Protein AF-A0A3N5QBG6-F1 (afdb_monomer)

Nearest PDB structures (foldseek):
  7f02-assembly1_C  TM=8.423E-01  e=3.886E-07  Escherichia coli BL21(DE3)
  7zji-assembly1_D  TM=3.678E-01  e=1.862E+00  Rattus norvegicus
  8x2k-assembly1_A  TM=2.896E-01  e=4.913E+00  Homo sapiens

Solvent-accessible surface area (backbone atoms only — not comparable to full-atom values): 10797 Å² total; per-residue (Å²): 133,95,56,93,78,49,71,65,62,60,52,50,50,48,53,31,51,33,30,44,51,44,25,54,54,18,46,51,46,15,23,54,24,17,53,51,16,74,76,69,70,40,66,65,32,36,45,41,12,48,33,22,40,58,53,15,44,54,30,34,51,50,19,52,53,47,47,22,55,49,32,29,75,76,71,75,38,55,74,80,80,31,45,58,59,47,24,54,50,51,51,45,50,51,47,50,50,49,51,53,56,37,73,74,39,84,54,64,67,61,23,45,52,52,42,20,55,48,37,51,62,51,50,69,49,48,56,41,35,72,67,43,50,30,40,74,34,68,51,89,54,94,49,11,55,72,38,85,80,45,57,65,103,80,62,68,92,53,59,71,70,56,48,50,52,37,52,53,32,39,50,49,48,50,52,49,49,53,52,52,39,54,53,49,24,51,51,52,50,51,51,54,54,46,52,54,50,52,56,51,62,54,71,73,76,118

Sequence (206 aa):
PLIPGLEENAKIIFFHVPTAWITVLAFLMSTIYGIKYLRKKDLNDDARSYTAAQLGIIFCILATVTGAVWAKFAWGSFWNWDPRQTSIFALLLIYGAWFALRSSIESEEKRATLSAVYSIIAFFTVPFFIFIMPRIMTGLHPGSADDTNAGPVVDFKMNSNMQLIFFLSLIGFTILYFWMWNIGSKSIIYRDSLNKSYLKGYNWKD

Structure (mmCIF, N/CA/C/O backbone):
data_AF-A0A3N5QBG6-F1
#
_entry.id   AF-A0A3N5QBG6-F1
#
loop_
_atom_site.group_PDB
_atom_site.id
_atom_site.type_symbol
_atom_site.label_atom_id
_atom_site.label_alt_id
_atom_site.label_comp_id
_atom_site.label_asym_id
_atom_site.label_entity_id
_atom_site.label_seq_id
_atom_site.pdbx_PDB_ins_code
_atom_site.Cartn_x
_atom_site.Cartn_y
_atom_site.Cartn_z
_atom_site.occupancy
_atom_site.B_iso_or_equiv
_atom_site.auth_seq_id
_atom_site.auth_comp_id
_atom_site.auth_asym_id
_atom_site.auth_atom_id
_atom_site.pdbx_PDB_model_num
ATOM 1 N N . PRO A 1 1 ? 23.001 2.353 -24.026 1.00 38.31 1 PRO A N 1
ATOM 2 C CA . PRO A 1 1 ? 22.665 2.467 -25.466 1.00 38.31 1 PRO A CA 1
ATOM 3 C C . PRO A 1 1 ? 21.374 3.280 -25.664 1.00 38.31 1 PRO A C 1
ATOM 5 O O . PRO A 1 1 ? 20.311 2.854 -25.224 1.00 38.31 1 PRO A O 1
ATOM 8 N N . LEU A 1 2 ? 21.490 4.475 -26.255 1.00 36.03 2 LEU A N 1
ATOM 9 C CA . LEU A 1 2 ? 20.362 5.321 -26.663 1.00 36.03 2 LEU A CA 1
ATOM 10 C C . LEU A 1 2 ? 19.754 4.729 -27.939 1.00 36.03 2 LEU A C 1
ATOM 12 O O . LEU A 1 2 ? 20.313 4.883 -29.021 1.00 36.03 2 LEU A O 1
ATOM 16 N N . ILE A 1 3 ? 18.651 3.998 -27.798 1.00 44.12 3 ILE A N 1
ATOM 17 C CA . ILE A 1 3 ? 17.860 3.522 -28.935 1.00 44.12 3 ILE A CA 1
ATOM 18 C C . ILE A 1 3 ? 16.751 4.565 -29.169 1.00 44.12 3 ILE A C 1
ATOM 20 O O . ILE A 1 3 ? 15.954 4.800 -28.252 1.00 44.12 3 ILE A O 1
ATOM 24 N N . PRO A 1 4 ? 16.679 5.204 -30.351 1.00 36.78 4 PRO A N 1
ATOM 25 C CA . PRO A 1 4 ? 15.633 6.176 -30.670 1.00 36.78 4 PRO A CA 1
ATOM 26 C C . PRO A 1 4 ? 14.242 5.540 -30.505 1.00 36.78 4 PRO A C 1
ATOM 28 O O . PRO A 1 4 ? 13.982 4.478 -31.065 1.00 36.78 4 PRO A O 1
ATOM 31 N N . GLY A 1 5 ? 13.370 6.155 -29.696 1.00 48.59 5 GLY A N 1
ATOM 32 C CA . GLY A 1 5 ? 12.028 5.646 -29.351 1.00 48.59 5 GLY A CA 1
ATOM 33 C C . GLY A 1 5 ? 11.870 5.107 -27.918 1.00 48.59 5 GLY A C 1
ATOM 34 O O . GLY A 1 5 ? 10.754 5.047 -27.409 1.00 48.59 5 GLY A O 1
ATOM 35 N N . LEU A 1 6 ? 12.964 4.788 -27.210 1.00 50.91 6 LEU A N 1
ATOM 36 C CA . LEU A 1 6 ? 12.932 4.378 -25.791 1.00 50.91 6 LEU A CA 1
ATOM 37 C C . LEU A 1 6 ? 12.951 5.561 -24.801 1.00 50.91 6 LEU A C 1
ATOM 39 O O . LEU A 1 6 ? 12.704 5.363 -23.611 1.00 50.91 6 LEU A O 1
ATOM 43 N N . GLU A 1 7 ? 13.189 6.790 -25.269 1.00 54.38 7 GLU A N 1
ATOM 44 C CA . GLU A 1 7 ? 13.196 7.994 -24.420 1.00 54.38 7 GLU A CA 1
ATOM 45 C C . GLU A 1 7 ? 11.829 8.292 -23.787 1.00 54.38 7 GLU A C 1
ATOM 47 O O . GLU A 1 7 ? 11.762 8.739 -22.643 1.00 54.38 7 GLU A O 1
ATOM 52 N N . GLU A 1 8 ? 10.726 8.014 -24.488 1.00 54.47 8 GLU A N 1
ATOM 53 C CA . GLU A 1 8 ? 9.378 8.142 -23.918 1.00 54.47 8 GLU A CA 1
ATOM 54 C C . GLU A 1 8 ? 9.056 7.008 -22.944 1.00 54.47 8 GLU A C 1
ATOM 56 O O . GLU A 1 8 ? 8.456 7.244 -21.896 1.00 54.47 8 GLU A O 1
ATOM 61 N N . ASN A 1 9 ? 9.546 5.799 -23.218 1.00 55.62 9 ASN A N 1
ATOM 62 C CA . ASN A 1 9 ? 9.361 4.639 -22.347 1.00 55.62 9 ASN A CA 1
ATOM 63 C C . ASN A 1 9 ? 10.123 4.777 -21.025 1.00 55.62 9 ASN A C 1
ATOM 65 O O . ASN A 1 9 ? 9.660 4.288 -20.000 1.00 55.62 9 ASN A O 1
ATOM 69 N N . ALA A 1 10 ? 11.246 5.499 -21.005 1.00 62.44 10 ALA A N 1
ATOM 70 C CA . ALA A 1 10 ? 11.917 5.865 -19.762 1.00 62.44 10 ALA A CA 1
ATOM 71 C C . ALA A 1 10 ? 11.042 6.770 -18.874 1.00 62.44 10 ALA A C 1
ATOM 73 O O . ALA A 1 10 ? 11.181 6.732 -17.656 1.00 62.44 10 ALA A O 1
ATOM 74 N N . LYS A 1 11 ? 10.095 7.539 -19.436 1.00 73.00 11 LYS A N 1
ATOM 75 C CA . LYS A 1 11 ? 9.235 8.454 -18.664 1.00 73.00 11 LYS A CA 1
ATOM 76 C C . LYS A 1 11 ? 8.177 7.728 -17.836 1.00 73.00 11 LYS A C 1
ATOM 78 O O . LYS A 1 11 ? 7.762 8.261 -16.807 1.00 73.00 11 LYS A O 1
ATOM 83 N N . ILE A 1 12 ? 7.775 6.505 -18.213 1.00 84.81 12 ILE A N 1
ATOM 84 C CA . ILE A 1 12 ? 6.802 5.726 -17.425 1.00 84.81 12 ILE A CA 1
ATOM 85 C C . ILE A 1 12 ? 7.315 5.457 -16.007 1.00 84.81 12 ILE A C 1
ATOM 87 O O . ILE A 1 12 ? 6.511 5.333 -15.088 1.00 84.81 12 ILE A O 1
ATOM 91 N N . ILE A 1 13 ? 8.638 5.444 -15.792 1.00 84.50 13 ILE A N 1
ATOM 92 C CA . ILE A 1 13 ? 9.244 5.237 -14.473 1.00 84.50 13 ILE A CA 1
ATOM 93 C C . ILE A 1 13 ? 8.823 6.318 -13.470 1.00 84.50 13 ILE A C 1
ATOM 95 O O . ILE A 1 13 ? 8.634 6.015 -12.292 1.00 84.50 13 ILE A O 1
ATOM 99 N N . PHE A 1 14 ? 8.597 7.552 -13.942 1.00 87.56 14 PHE A N 1
ATOM 100 C CA . PHE A 1 14 ? 8.149 8.674 -13.119 1.00 87.56 14 PHE A CA 1
ATOM 101 C C . PHE A 1 14 ? 6.703 8.510 -12.654 1.00 87.56 14 PHE A C 1
ATOM 103 O O . PHE A 1 14 ? 6.304 9.170 -11.707 1.00 87.56 14 PHE A O 1
ATOM 110 N N . PHE A 1 15 ? 5.920 7.634 -13.279 1.00 91.50 15 PHE A N 1
ATOM 111 C CA . PHE A 1 15 ? 4.576 7.278 -12.830 1.00 91.50 15 PHE A CA 1
ATOM 112 C C . PHE A 1 15 ? 4.587 5.946 -12.069 1.00 91.50 15 PHE A C 1
ATOM 114 O O . PHE A 1 15 ? 4.067 5.841 -10.958 1.00 91.50 15 PHE A O 1
ATOM 121 N N . HIS A 1 16 ? 5.218 4.928 -12.653 1.00 93.06 16 HIS A N 1
ATOM 122 C CA . HIS A 1 16 ? 5.239 3.559 -12.154 1.00 93.06 16 HIS A CA 1
ATOM 123 C C . HIS A 1 16 ? 5.896 3.449 -10.774 1.00 93.06 16 HIS A C 1
ATOM 125 O O . HIS A 1 16 ? 5.303 2.876 -9.860 1.00 93.06 16 HIS A O 1
ATOM 131 N N . VAL A 1 17 ? 7.093 4.018 -10.590 1.00 92.62 17 VAL A N 1
ATOM 132 C CA . VAL A 1 17 ? 7.836 3.865 -9.330 1.00 92.62 17 VAL A CA 1
ATOM 133 C C . VAL A 1 17 ? 7.158 4.607 -8.178 1.00 92.62 17 VAL A C 1
ATOM 135 O O . VAL A 1 17 ? 6.991 3.988 -7.127 1.00 92.62 17 VAL A O 1
ATOM 138 N N . PRO A 1 18 ? 6.681 5.860 -8.334 1.00 95.69 18 PRO A N 1
ATOM 139 C CA . PRO A 1 18 ? 5.862 6.483 -7.299 1.00 95.69 18 PRO A CA 1
ATOM 140 C C . PRO A 1 18 ? 4.591 5.699 -6.985 1.00 95.69 18 PRO A C 1
ATOM 142 O O . PRO A 1 18 ? 4.270 5.512 -5.817 1.00 95.69 18 PRO A O 1
ATOM 145 N N . THR A 1 19 ? 3.915 5.153 -7.996 1.00 96.56 19 THR A N 1
ATOM 146 C CA . THR A 1 19 ? 2.741 4.294 -7.791 1.00 96.56 19 THR A CA 1
ATOM 147 C C . THR A 1 19 ? 3.095 3.064 -6.944 1.00 96.56 19 THR A C 1
ATOM 149 O O . THR A 1 19 ? 2.408 2.794 -5.960 1.00 96.56 19 THR A O 1
ATOM 152 N N . ALA A 1 20 ? 4.196 2.367 -7.253 1.00 96.56 20 ALA A N 1
ATOM 153 C CA . ALA A 1 20 ? 4.701 1.231 -6.476 1.00 96.56 20 ALA A CA 1
ATOM 154 C C . ALA A 1 20 ? 5.107 1.629 -5.045 1.00 96.56 20 ALA A C 1
ATOM 156 O O . ALA A 1 20 ? 4.800 0.911 -4.094 1.00 96.56 20 ALA A O 1
ATOM 157 N N . TRP A 1 21 ? 5.731 2.794 -4.865 1.00 97.19 21 TRP A N 1
ATOM 158 C CA . TRP A 1 21 ? 6.079 3.344 -3.552 1.00 97.19 21 TRP A CA 1
ATOM 159 C C . TRP A 1 21 ? 4.845 3.543 -2.661 1.00 97.19 21 TRP A C 1
ATOM 161 O O . TRP A 1 21 ? 4.845 3.128 -1.497 1.00 97.19 21 TRP A O 1
ATOM 171 N N . ILE A 1 22 ? 3.760 4.094 -3.216 1.00 98.50 22 ILE A N 1
ATOM 172 C CA . ILE A 1 22 ? 2.508 4.294 -2.476 1.00 98.50 22 ILE A CA 1
ATOM 173 C C . ILE A 1 22 ? 1.918 2.971 -1.983 1.00 98.50 22 ILE A C 1
ATOM 175 O O . ILE A 1 22 ? 1.350 2.942 -0.896 1.00 98.50 22 ILE A O 1
ATOM 179 N N . THR A 1 23 ? 2.103 1.857 -2.696 1.00 98.38 23 THR A N 1
ATOM 180 C CA . THR A 1 23 ? 1.600 0.543 -2.247 1.00 98.38 23 THR A CA 1
ATOM 181 C C . THR A 1 23 ?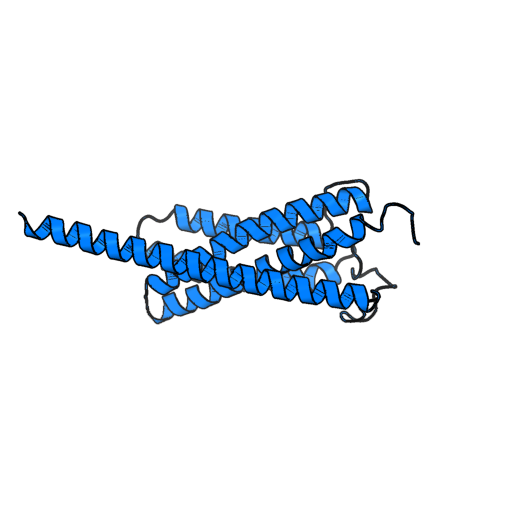 2.176 0.125 -0.896 1.00 98.38 23 THR A C 1
ATOM 183 O O . THR A 1 23 ? 1.451 -0.392 -0.047 1.00 98.38 23 THR A O 1
ATOM 186 N N . VAL A 1 24 ? 3.462 0.387 -0.658 1.00 98.12 24 VAL A N 1
ATOM 187 C CA . VAL A 1 24 ? 4.131 0.048 0.602 1.00 98.12 24 VAL A CA 1
ATOM 188 C C . VAL A 1 24 ? 3.732 1.038 1.686 1.00 98.12 24 VAL A C 1
ATOM 190 O O . VAL A 1 24 ? 3.367 0.632 2.791 1.00 98.12 24 VAL A O 1
ATOM 193 N N . LEU A 1 25 ? 3.744 2.335 1.360 1.00 98.50 25 LEU A N 1
ATOM 194 C CA . LEU A 1 25 ? 3.348 3.400 2.280 1.00 98.50 25 LEU A CA 1
ATOM 195 C C . LEU A 1 25 ? 1.906 3.215 2.772 1.00 98.50 25 LEU A C 1
ATOM 197 O O . LEU A 1 25 ? 1.621 3.398 3.955 1.00 98.50 25 LEU A O 1
ATOM 201 N N . ALA A 1 26 ? 0.999 2.820 1.883 1.00 98.69 26 ALA A N 1
ATOM 202 C CA . ALA A 1 26 ? -0.400 2.599 2.201 1.00 98.69 26 ALA A CA 1
ATOM 203 C C . ALA A 1 26 ? -0.609 1.384 3.112 1.00 98.69 26 ALA A C 1
ATOM 205 O O . ALA A 1 26 ? -1.377 1.470 4.074 1.00 98.69 26 ALA A O 1
ATOM 206 N N . PHE A 1 27 ? 0.123 0.286 2.895 1.00 98.69 27 PHE A N 1
ATOM 207 C CA . PHE A 1 27 ? 0.045 -0.880 3.780 1.00 98.69 27 PHE A CA 1
ATOM 208 C C . PHE A 1 27 ? 0.658 -0.587 5.157 1.00 98.69 27 PHE A C 1
ATOM 210 O O . PHE A 1 27 ? 0.100 -0.984 6.182 1.00 98.69 27 PHE A O 1
ATOM 217 N N . LEU A 1 28 ? 1.753 0.183 5.205 1.00 98.69 28 LEU A N 1
ATOM 218 C CA . LEU A 1 28 ? 2.318 0.700 6.456 1.00 98.69 28 LEU A CA 1
ATOM 219 C C . LEU A 1 28 ? 1.293 1.562 7.203 1.00 98.69 28 LEU A C 1
ATOM 221 O O . LEU A 1 28 ? 1.077 1.375 8.398 1.00 98.69 28 LEU A O 1
ATOM 225 N N . MET A 1 29 ? 0.621 2.479 6.506 1.00 98.62 29 MET A N 1
ATOM 226 C CA . MET A 1 29 ? -0.426 3.319 7.090 1.00 98.62 29 MET A CA 1
ATOM 227 C C . MET A 1 29 ? -1.596 2.484 7.616 1.00 98.62 29 MET A C 1
ATOM 229 O O . MET A 1 29 ? -2.045 2.713 8.740 1.00 98.62 29 MET A O 1
ATOM 233 N N . SER A 1 30 ? -2.047 1.483 6.856 1.00 98.75 30 SER A N 1
ATOM 234 C CA . SER A 1 30 ? -3.059 0.528 7.314 1.00 98.75 30 SER A CA 1
ATOM 235 C C . SER A 1 30 ? -2.618 -0.166 8.606 1.00 98.75 30 SER A C 1
ATOM 237 O O . SER A 1 30 ? -3.377 -0.191 9.578 1.00 98.75 30 SER A O 1
ATOM 239 N N . THR A 1 31 ? -1.361 -0.606 8.670 1.00 98.75 31 THR A N 1
ATOM 240 C CA . THR A 1 31 ? -0.769 -1.266 9.841 1.00 98.75 31 THR A CA 1
ATOM 241 C C . THR A 1 31 ? -0.692 -0.339 11.058 1.00 98.75 31 THR A C 1
ATOM 243 O O . THR A 1 31 ? -1.112 -0.716 12.151 1.00 98.75 31 THR A O 1
ATOM 246 N N . ILE A 1 32 ? -0.223 0.903 10.889 1.00 98.75 32 ILE A N 1
ATOM 247 C CA . ILE A 1 32 ? -0.132 1.899 11.972 1.00 98.75 32 ILE A CA 1
ATOM 248 C C . ILE A 1 32 ? -1.511 2.160 12.583 1.00 98.75 32 ILE A C 1
ATOM 250 O O . ILE A 1 32 ? -1.656 2.181 13.808 1.00 98.75 32 ILE A O 1
ATOM 254 N N . TYR A 1 33 ? -2.531 2.364 11.749 1.00 98.75 33 TYR A N 1
ATOM 255 C CA . TYR A 1 33 ? -3.891 2.588 12.234 1.00 98.75 33 TYR A CA 1
ATOM 256 C C . TYR A 1 33 ? -4.532 1.316 12.800 1.00 98.75 33 TYR A C 1
ATOM 258 O O . TYR A 1 33 ? -5.255 1.408 13.788 1.00 98.75 33 TYR A O 1
ATOM 266 N N . GLY A 1 34 ? -4.179 0.133 12.289 1.00 98.62 34 GLY A N 1
ATOM 267 C CA . GLY A 1 34 ? -4.531 -1.150 12.900 1.00 98.62 34 GLY A CA 1
ATOM 268 C C . GLY A 1 34 ? -3.975 -1.288 14.323 1.00 98.62 34 GLY A C 1
ATOM 269 O O . GLY A 1 34 ? -4.705 -1.642 15.245 1.00 98.62 34 GLY A O 1
ATOM 270 N N . ILE A 1 35 ? -2.712 -0.910 14.548 1.00 98.75 35 ILE A N 1
ATOM 271 C CA . ILE A 1 35 ? -2.104 -0.877 15.890 1.00 98.75 35 ILE A CA 1
ATOM 272 C C . ILE A 1 35 ? -2.833 0.124 16.798 1.00 98.75 35 ILE A C 1
ATOM 274 O O . ILE A 1 35 ? -3.112 -0.185 17.958 1.00 98.75 35 ILE A O 1
ATOM 278 N N . LYS A 1 36 ? -3.166 1.322 16.296 1.00 98.69 36 LYS A N 1
ATOM 279 C CA . LYS A 1 36 ? -3.934 2.317 17.067 1.00 98.69 36 LYS A CA 1
ATOM 280 C C . LYS A 1 36 ? -5.317 1.786 17.458 1.00 98.69 36 LYS A C 1
ATOM 282 O O . LYS A 1 36 ? -5.681 1.899 18.631 1.00 98.69 36 LYS A O 1
ATOM 287 N N . TYR A 1 37 ? -6.016 1.130 16.529 1.00 98.56 37 TYR A N 1
ATOM 288 C CA . TYR A 1 37 ? -7.275 0.443 16.804 1.00 98.56 37 TYR A CA 1
ATOM 289 C C . TYR A 1 37 ? -7.103 -0.622 17.891 1.00 98.56 37 TYR A C 1
ATOM 291 O O . TYR A 1 37 ? -7.851 -0.620 18.859 1.00 98.56 37 TYR A O 1
ATOM 299 N N . LEU A 1 38 ? -6.095 -1.496 17.817 1.00 98.38 38 LEU A N 1
ATOM 300 C CA . LEU A 1 38 ? -5.905 -2.535 18.838 1.00 98.38 38 LEU A CA 1
ATOM 301 C C . LEU A 1 38 ? -5.653 -1.962 20.240 1.00 98.38 38 LEU A C 1
ATOM 303 O O . LEU A 1 38 ? -6.074 -2.572 21.220 1.00 98.38 38 LEU A O 1
ATOM 307 N N . ARG A 1 39 ? -5.018 -0.786 20.334 1.00 98.00 39 ARG A N 1
ATOM 308 C CA . ARG A 1 39 ? -4.739 -0.100 21.606 1.00 98.00 39 ARG A CA 1
ATOM 309 C C . ARG A 1 39 ? -5.952 0.607 22.203 1.00 98.00 39 ARG A C 1
ATOM 311 O O . ARG A 1 39 ? -6.095 0.612 23.419 1.00 98.00 39 ARG A O 1
ATOM 318 N N . LYS A 1 40 ? -6.767 1.264 21.374 1.00 96.94 40 LYS A N 1
ATOM 319 C CA . LYS A 1 40 ? -7.864 2.141 21.833 1.00 96.94 40 LYS A CA 1
ATOM 320 C C . LYS A 1 40 ? -9.258 1.565 21.617 1.00 96.94 40 LYS A C 1
ATOM 322 O O . LYS A 1 40 ? -10.211 2.074 22.189 1.00 96.94 40 LYS A O 1
ATOM 327 N N . LYS A 1 41 ? -9.369 0.557 20.754 1.00 96.75 41 LYS A N 1
ATOM 328 C CA . LYS A 1 41 ? -10.619 0.002 20.220 1.00 96.75 41 LYS A CA 1
ATOM 329 C C . LYS A 1 41 ? -11.528 1.059 19.575 1.00 96.75 41 LYS A C 1
ATOM 331 O O . LYS A 1 41 ? -12.737 0.888 19.513 1.00 96.75 41 LYS A O 1
ATOM 336 N N . ASP A 1 42 ? -10.931 2.130 19.042 1.00 96.94 42 ASP A N 1
ATOM 337 C CA . ASP A 1 42 ? -11.641 3.196 18.328 1.00 96.94 42 ASP A CA 1
ATOM 338 C C . ASP A 1 42 ? -11.868 2.814 16.859 1.00 96.94 42 ASP A C 1
ATOM 340 O O . ASP A 1 42 ? -10.923 2.743 16.069 1.00 96.94 42 ASP A O 1
ATOM 344 N N . LEU A 1 43 ? -13.129 2.606 16.477 1.00 96.44 43 LEU A N 1
ATOM 345 C CA . LEU A 1 43 ? -13.531 2.250 15.111 1.00 96.44 43 LEU A CA 1
ATOM 346 C C . LEU A 1 43 ? -13.157 3.313 14.065 1.00 96.44 43 LEU A C 1
ATOM 348 O O . LEU A 1 43 ? -13.005 2.985 12.889 1.00 96.44 43 LEU A O 1
ATOM 352 N N . ASN A 1 44 ? -12.910 4.563 14.464 1.00 97.50 44 ASN A N 1
ATOM 353 C CA . ASN A 1 44 ? -12.384 5.574 13.546 1.00 97.50 44 ASN A CA 1
ATOM 354 C C . ASN A 1 44 ? -10.964 5.235 13.069 1.00 97.50 44 ASN A C 1
ATOM 356 O O . ASN A 1 44 ? -10.606 5.524 11.924 1.00 97.50 44 ASN A O 1
ATOM 360 N N . ASP A 1 45 ? -10.142 4.622 13.926 1.00 98.31 45 ASP A N 1
ATOM 361 C CA . ASP A 1 45 ? -8.809 4.163 13.537 1.00 98.31 45 ASP A CA 1
ATOM 362 C C . ASP A 1 45 ? -8.898 2.929 12.622 1.00 98.31 45 ASP A C 1
ATOM 364 O O . ASP A 1 45 ? -8.132 2.828 11.665 1.00 98.31 45 ASP A O 1
ATOM 368 N N . ASP A 1 46 ? -9.887 2.052 12.814 1.00 98.38 46 ASP A N 1
ATOM 369 C CA . ASP A 1 46 ? -10.174 0.971 11.860 1.00 98.38 46 ASP A CA 1
ATOM 370 C C . ASP A 1 46 ? -10.618 1.517 10.488 1.00 98.38 46 ASP A C 1
ATOM 372 O O . ASP A 1 46 ? -10.071 1.114 9.461 1.00 98.38 46 ASP A O 1
ATOM 376 N N . ALA A 1 47 ? -11.511 2.511 10.443 1.00 98.25 47 ALA A N 1
ATOM 377 C CA . ALA A 1 47 ? -11.929 3.161 9.196 1.00 98.25 47 ALA A CA 1
ATOM 378 C C . ALA A 1 47 ? -10.745 3.799 8.442 1.00 98.25 47 ALA A C 1
ATOM 380 O O . ALA A 1 47 ? -10.630 3.696 7.214 1.00 98.25 47 ALA A O 1
ATOM 381 N N . ARG A 1 48 ? -9.815 4.422 9.174 1.00 98.69 48 ARG A N 1
ATOM 382 C CA . ARG A 1 48 ? -8.559 4.958 8.625 1.00 98.69 48 ARG A CA 1
ATOM 383 C C . ARG A 1 48 ? -7.639 3.866 8.086 1.00 98.69 48 ARG A C 1
ATOM 385 O O . ARG A 1 48 ? -7.051 4.057 7.018 1.00 98.69 48 ARG A O 1
ATOM 392 N N . SER A 1 49 ? -7.527 2.743 8.797 1.00 98.75 49 SER A N 1
ATOM 393 C CA . SER A 1 49 ? -6.757 1.576 8.359 1.00 98.75 49 SER A CA 1
ATOM 394 C C . SER A 1 49 ? -7.334 0.977 7.075 1.00 98.75 49 SER A C 1
ATOM 396 O O . SER A 1 49 ? -6.595 0.748 6.115 1.00 98.75 49 SER A O 1
ATOM 398 N N . TYR A 1 50 ? -8.658 0.814 7.022 1.00 98.62 50 TYR A N 1
ATOM 399 C CA . TYR A 1 50 ? -9.385 0.339 5.849 1.00 98.62 50 TYR A CA 1
ATOM 400 C C . TYR A 1 50 ? -9.193 1.254 4.641 1.00 98.62 50 TYR A C 1
ATOM 402 O O . TYR A 1 50 ? -8.858 0.776 3.560 1.00 98.62 50 TYR A O 1
ATOM 410 N N . THR A 1 51 ? -9.329 2.569 4.825 1.00 98.69 51 THR A N 1
ATOM 411 C CA . THR A 1 51 ? -9.134 3.541 3.735 1.00 98.69 51 THR A CA 1
ATOM 412 C C . THR A 1 51 ? -7.714 3.464 3.172 1.00 98.69 51 THR A C 1
ATOM 414 O O . THR A 1 51 ? -7.525 3.505 1.958 1.00 98.69 51 THR A O 1
ATOM 417 N N . ALA A 1 52 ? -6.705 3.329 4.043 1.00 98.81 52 ALA A N 1
ATOM 418 C CA . ALA A 1 52 ? -5.317 3.176 3.614 1.00 98.81 52 ALA A CA 1
ATOM 419 C C . ALA A 1 52 ? -5.137 1.902 2.780 1.00 98.81 52 ALA A C 1
ATOM 421 O O . ALA A 1 52 ? -4.608 1.972 1.673 1.00 98.81 52 ALA A O 1
ATOM 422 N N . ALA A 1 53 ? -5.650 0.762 3.255 1.00 98.75 53 ALA A N 1
ATOM 423 C CA . ALA A 1 53 ? -5.583 -0.495 2.517 1.00 98.75 53 ALA A CA 1
ATOM 424 C C . ALA A 1 53 ? -6.319 -0.421 1.164 1.00 98.75 53 ALA A C 1
ATOM 426 O O . ALA A 1 53 ? -5.840 -0.953 0.164 1.00 98.75 53 ALA A O 1
ATOM 427 N N . GLN A 1 54 ? -7.461 0.275 1.119 1.00 98.62 54 GLN A N 1
ATOM 428 C CA . GLN A 1 54 ? -8.294 0.415 -0.079 1.00 98.62 54 GLN A CA 1
ATOM 429 C C . GLN A 1 54 ? -7.601 1.232 -1.164 1.00 98.62 54 GLN A C 1
ATOM 431 O O . GLN A 1 54 ? -7.610 0.847 -2.330 1.00 98.62 54 GLN A O 1
ATOM 436 N N . LEU A 1 55 ? -6.962 2.338 -0.794 1.00 98.69 55 LEU A N 1
ATOM 437 C CA . LEU A 1 55 ? -6.136 3.081 -1.739 1.00 98.69 55 LEU A CA 1
ATOM 438 C C . LEU A 1 55 ? -4.900 2.266 -2.126 1.00 98.69 55 LEU A C 1
ATOM 440 O O . LEU A 1 55 ? -4.570 2.172 -3.304 1.00 98.69 55 LEU A O 1
ATOM 444 N N . GLY A 1 56 ? -4.261 1.618 -1.153 1.00 98.62 56 GLY A N 1
ATOM 445 C CA . GLY A 1 56 ? -3.07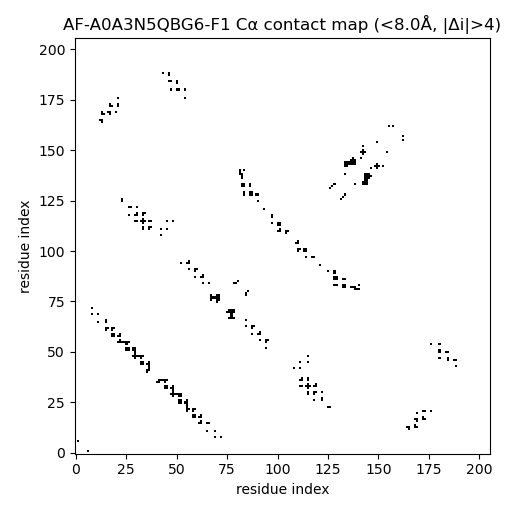1 0.803 -1.361 1.00 98.62 56 GLY A CA 1
ATOM 446 C C . GLY A 1 56 ? -3.242 -0.290 -2.416 1.00 98.62 56 GLY A C 1
ATOM 447 O O . GLY A 1 56 ? -2.391 -0.404 -3.298 1.00 98.62 56 GLY A O 1
ATOM 448 N N . ILE A 1 57 ? -4.354 -1.036 -2.395 1.00 98.62 57 ILE A N 1
ATOM 449 C CA . ILE A 1 57 ? -4.622 -2.070 -3.408 1.00 98.62 57 ILE A CA 1
ATOM 450 C C . ILE A 1 57 ? -4.848 -1.470 -4.802 1.00 98.62 57 ILE A C 1
ATOM 452 O O . ILE A 1 57 ? -4.370 -2.033 -5.784 1.00 98.62 57 ILE A O 1
ATOM 456 N N . ILE A 1 58 ? -5.493 -0.301 -4.908 1.00 98.62 58 ILE A N 1
ATOM 457 C CA . ILE A 1 58 ? -5.679 0.397 -6.191 1.00 98.62 58 ILE A CA 1
ATOM 458 C C . ILE A 1 58 ? -4.318 0.792 -6.772 1.00 98.62 58 ILE A C 1
ATOM 460 O O . ILE A 1 58 ? -4.021 0.472 -7.923 1.00 98.62 58 ILE A O 1
ATOM 464 N N . PHE A 1 59 ? -3.455 1.418 -5.966 1.00 98.62 59 PHE A N 1
ATOM 465 C CA . PHE A 1 59 ? -2.083 1.724 -6.378 1.00 98.62 59 PHE A CA 1
ATOM 466 C C . PHE A 1 59 ? -1.293 0.446 -6.700 1.00 98.62 59 PHE A C 1
ATOM 468 O O . PHE A 1 59 ? -0.489 0.449 -7.623 1.00 98.62 59 PHE A O 1
ATOM 475 N N . CYS A 1 60 ? -1.540 -0.671 -6.010 1.00 98.62 60 CYS A N 1
ATOM 476 C CA . CYS A 1 60 ? -0.856 -1.940 -6.273 1.00 98.62 60 CYS A CA 1
ATOM 477 C C . CYS A 1 60 ? -1.242 -2.543 -7.627 1.00 98.62 60 CYS A C 1
ATOM 479 O O . CYS A 1 60 ? -0.368 -2.969 -8.387 1.00 98.62 60 CYS A O 1
ATOM 481 N N . ILE A 1 61 ? -2.524 -2.485 -7.987 1.00 98.69 61 ILE A N 1
ATOM 482 C CA . ILE A 1 61 ? -3.007 -2.866 -9.319 1.00 98.69 61 ILE A CA 1
ATOM 483 C C . ILE A 1 61 ? -2.382 -1.957 -10.382 1.00 98.69 61 ILE A C 1
ATOM 485 O O . ILE A 1 61 ? -1.829 -2.455 -11.362 1.00 98.69 61 ILE A O 1
ATOM 489 N N . LEU A 1 62 ? -2.396 -0.636 -10.175 1.00 98.25 62 LEU A N 1
ATOM 490 C CA . LEU A 1 62 ? -1.795 0.320 -11.109 1.00 98.25 62 LEU A CA 1
ATOM 491 C C . LEU A 1 62 ? -0.289 0.091 -11.281 1.00 98.25 62 LEU A C 1
ATOM 493 O O . LEU A 1 62 ? 0.206 0.099 -12.408 1.00 98.25 62 LEU A O 1
ATOM 497 N N . ALA A 1 63 ? 0.444 -0.155 -10.194 1.00 97.69 63 ALA A N 1
ATOM 498 C CA . ALA A 1 63 ? 1.865 -0.486 -10.233 1.00 97.69 63 ALA A CA 1
ATOM 499 C C . ALA A 1 63 ? 2.103 -1.772 -11.034 1.00 97.69 63 ALA A C 1
ATOM 501 O O . ALA A 1 63 ? 2.970 -1.799 -11.902 1.00 97.69 63 ALA A O 1
ATOM 502 N N . THR A 1 64 ? 1.289 -2.806 -10.811 1.00 98.06 64 THR A N 1
ATOM 503 C CA . THR A 1 64 ? 1.386 -4.081 -11.536 1.00 98.06 64 THR A CA 1
ATOM 504 C C . THR A 1 64 ? 1.146 -3.890 -13.036 1.00 98.06 64 THR A C 1
ATOM 506 O O . THR A 1 64 ? 1.958 -4.328 -13.849 1.00 98.06 64 THR A O 1
ATOM 509 N N . VAL A 1 65 ? 0.079 -3.180 -13.417 1.00 97.75 65 VAL A N 1
ATOM 510 C CA . VAL A 1 65 ? -0.273 -2.932 -14.825 1.00 97.75 65 VAL A CA 1
ATOM 511 C C . VAL A 1 65 ? 0.786 -2.080 -15.517 1.00 97.75 65 VAL A C 1
ATOM 513 O O . VAL A 1 65 ? 1.280 -2.448 -16.580 1.00 97.75 65 VAL A O 1
ATOM 516 N N . THR A 1 66 ? 1.183 -0.959 -14.914 1.00 95.25 66 THR A N 1
ATOM 517 C CA . THR A 1 66 ? 2.195 -0.074 -15.514 1.00 95.25 66 THR A CA 1
ATOM 518 C C . THR A 1 66 ? 3.573 -0.725 -15.588 1.00 95.25 66 THR A C 1
ATOM 520 O O . THR A 1 66 ? 4.286 -0.520 -16.568 1.00 95.25 66 THR A O 1
ATOM 523 N N . GLY A 1 67 ? 3.924 -1.568 -14.612 1.00 93.19 67 GLY A N 1
ATOM 524 C CA . GLY A 1 67 ? 5.150 -2.364 -14.638 1.00 93.19 67 GLY A CA 1
ATOM 525 C C . GLY A 1 67 ? 5.134 -3.416 -15.743 1.00 93.19 67 GLY A C 1
ATOM 526 O O . GLY A 1 67 ? 6.128 -3.579 -16.446 1.00 93.19 67 GLY A O 1
ATOM 527 N N . ALA A 1 68 ? 3.997 -4.084 -15.959 1.00 95.44 68 ALA A N 1
ATOM 528 C CA . ALA A 1 68 ? 3.828 -5.030 -17.059 1.00 95.44 68 ALA A CA 1
ATOM 529 C C . ALA A 1 68 ? 3.940 -4.339 -18.428 1.00 95.44 68 ALA A C 1
ATOM 531 O O . ALA A 1 68 ? 4.601 -4.850 -19.332 1.00 95.44 68 ALA A O 1
ATOM 532 N N . VAL A 1 69 ? 3.341 -3.152 -18.581 1.00 93.06 69 VAL A N 1
ATOM 533 C CA . VAL A 1 69 ? 3.471 -2.335 -19.798 1.00 93.06 69 VAL A CA 1
ATOM 534 C C . VAL A 1 69 ? 4.935 -1.976 -20.052 1.00 93.06 69 VAL A C 1
ATOM 536 O O . VAL A 1 69 ? 5.429 -2.202 -21.155 1.00 93.06 69 VAL A O 1
ATOM 539 N N . TRP A 1 70 ? 5.661 -1.497 -19.037 1.00 89.62 70 TRP A N 1
ATOM 540 C CA . TRP A 1 70 ? 7.094 -1.223 -19.169 1.00 89.62 70 TRP A CA 1
ATOM 541 C C . TRP A 1 70 ? 7.891 -2.483 -19.541 1.00 89.62 70 TRP A C 1
ATOM 543 O O . TRP A 1 70 ? 8.697 -2.435 -20.468 1.00 89.62 70 TRP A O 1
ATOM 553 N N . ALA A 1 71 ? 7.617 -3.624 -18.901 1.00 90.06 71 ALA A N 1
ATOM 554 C CA . ALA A 1 71 ? 8.273 -4.898 -19.196 1.00 90.06 71 ALA A CA 1
ATOM 555 C C . ALA A 1 71 ? 8.055 -5.344 -20.650 1.00 90.06 71 ALA A C 1
ATOM 557 O O . ALA A 1 71 ? 8.990 -5.820 -21.297 1.00 90.06 71 ALA A O 1
ATOM 558 N N . LYS A 1 72 ? 6.855 -5.128 -21.208 1.00 89.88 72 LYS A N 1
ATOM 559 C CA . LYS A 1 72 ? 6.571 -5.423 -22.618 1.00 89.88 72 LYS A CA 1
ATOM 560 C C . LYS A 1 72 ? 7.466 -4.622 -23.557 1.00 89.88 72 LYS A C 1
ATOM 562 O O . LYS A 1 72 ? 7.959 -5.186 -24.531 1.00 89.88 72 LYS A O 1
ATOM 567 N N . PHE A 1 73 ? 7.682 -3.343 -23.264 1.00 85.06 73 PHE A N 1
ATOM 568 C CA . PHE A 1 73 ? 8.547 -2.480 -24.068 1.00 85.06 73 PHE A CA 1
ATOM 569 C C . PHE A 1 73 ? 10.038 -2.753 -23.847 1.00 85.06 73 PHE A C 1
ATOM 571 O O . PHE A 1 73 ? 10.806 -2.693 -24.802 1.00 85.06 73 PHE A O 1
ATOM 578 N N . ALA A 1 74 ? 10.451 -3.059 -22.617 1.00 83.38 74 ALA A N 1
ATOM 579 C CA . ALA A 1 74 ? 11.853 -3.282 -22.272 1.00 83.38 74 ALA A CA 1
ATOM 580 C C . ALA A 1 74 ? 12.360 -4.672 -22.688 1.00 83.38 74 ALA A C 1
ATOM 582 O O . ALA A 1 74 ? 13.493 -4.804 -23.144 1.00 83.38 74 ALA A O 1
ATOM 583 N N . TRP A 1 75 ? 11.529 -5.705 -22.529 1.00 87.56 75 TRP A N 1
ATOM 584 C CA . TRP A 1 75 ? 11.934 -7.113 -22.635 1.00 87.56 75 TRP A CA 1
ATOM 585 C C . TRP A 1 75 ? 11.063 -7.937 -23.592 1.00 87.56 75 TRP A C 1
ATOM 587 O O . TRP A 1 75 ? 11.226 -9.148 -23.697 1.00 87.56 75 TRP A O 1
ATOM 597 N N . GLY A 1 76 ? 10.104 -7.316 -24.283 1.00 89.56 76 GLY A N 1
ATOM 598 C CA . GLY A 1 76 ? 9.262 -7.985 -25.280 1.00 89.56 76 GLY A CA 1
ATOM 599 C C . GLY A 1 76 ? 8.082 -8.791 -24.718 1.00 89.56 76 GLY A C 1
ATOM 600 O O . GLY A 1 76 ? 7.228 -9.228 -25.498 1.00 89.56 76 GLY A O 1
ATOM 601 N N . SER A 1 77 ? 7.947 -8.925 -23.392 1.00 93.56 77 SER A N 1
ATOM 602 C CA . SER A 1 77 ? 6.842 -9.627 -22.714 1.00 93.56 77 SER A CA 1
ATOM 603 C C . SER A 1 77 ? 6.311 -8.845 -21.509 1.00 93.56 77 SER A C 1
ATOM 605 O O . SER A 1 77 ? 7.089 -8.281 -20.744 1.00 93.56 77 SER A O 1
ATOM 607 N N . PHE A 1 78 ? 4.986 -8.855 -21.307 1.00 93.94 78 PHE A N 1
ATOM 608 C CA . PHE A 1 78 ? 4.333 -8.220 -20.152 1.00 93.94 78 PHE A CA 1
ATOM 609 C C . PHE A 1 78 ? 4.745 -8.849 -18.815 1.00 93.94 78 PHE A C 1
ATOM 611 O O . PHE A 1 78 ? 4.736 -8.182 -17.781 1.00 93.94 78 PHE A O 1
ATOM 618 N N . TRP A 1 79 ? 5.109 -10.132 -18.826 1.00 96.88 79 TRP A N 1
ATOM 619 C CA . TRP A 1 79 ? 5.466 -10.879 -17.627 1.00 96.88 79 TRP A CA 1
ATOM 620 C C . TRP A 1 79 ? 6.609 -11.847 -17.903 1.00 96.88 79 TRP A C 1
ATOM 622 O O . TRP A 1 79 ? 6.618 -12.527 -18.929 1.00 96.88 79 TRP A O 1
ATOM 632 N 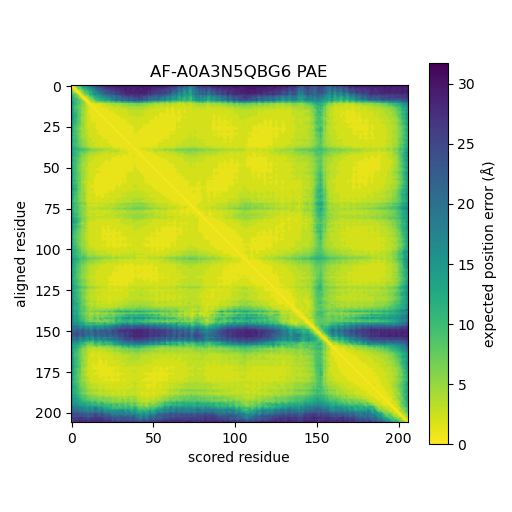N . ASN A 1 80 ? 7.561 -11.898 -16.978 1.00 93.69 80 ASN A N 1
ATOM 633 C CA . ASN A 1 80 ? 8.805 -12.657 -17.089 1.00 93.69 80 ASN A CA 1
ATOM 634 C C . ASN A 1 80 ? 9.157 -13.391 -15.785 1.00 93.69 80 ASN A C 1
ATOM 636 O O . ASN A 1 80 ? 10.237 -13.960 -15.695 1.00 93.69 80 ASN A O 1
ATOM 640 N N . TRP A 1 81 ? 8.275 -13.369 -14.773 1.00 94.56 81 TRP A N 1
ATOM 641 C CA . TRP A 1 81 ? 8.536 -13.942 -13.441 1.00 94.56 81 TRP A CA 1
ATOM 642 C C . TRP A 1 81 ? 9.792 -13.391 -12.750 1.00 94.56 81 TRP A C 1
ATOM 644 O O . TRP A 1 81 ? 10.365 -14.022 -11.863 1.00 94.56 81 TRP A O 1
ATOM 654 N N . ASP A 1 82 ? 10.193 -12.178 -13.124 1.00 93.81 82 ASP A N 1
ATOM 655 C CA . ASP A 1 82 ? 11.313 -11.479 -12.509 1.00 93.81 82 ASP A CA 1
ATOM 656 C C . ASP A 1 82 ? 11.053 -11.222 -11.004 1.00 93.81 82 ASP A C 1
ATOM 658 O O . ASP A 1 82 ? 9.905 -10.967 -10.622 1.00 93.81 82 ASP A O 1
ATOM 662 N N . PRO A 1 83 ? 12.082 -11.224 -10.132 1.00 93.69 83 PRO A N 1
ATOM 663 C CA . PRO A 1 83 ? 11.919 -10.988 -8.698 1.00 93.69 83 PRO A CA 1
ATOM 664 C C . PRO A 1 83 ? 11.072 -9.763 -8.313 1.00 93.69 83 PRO A C 1
ATOM 666 O O . PRO A 1 83 ? 10.288 -9.854 -7.369 1.00 93.69 83 PRO A O 1
ATOM 669 N N . ARG A 1 84 ? 11.150 -8.625 -9.023 1.00 93.56 84 ARG A N 1
ATOM 670 C CA . ARG A 1 84 ? 10.298 -7.444 -8.741 1.00 93.56 84 ARG A CA 1
ATOM 671 C C . ARG A 1 84 ? 8.857 -7.661 -9.175 1.00 93.56 84 ARG A C 1
ATOM 673 O O . ARG A 1 84 ? 7.951 -7.259 -8.448 1.00 93.56 84 ARG A O 1
ATOM 680 N N . GLN A 1 85 ? 8.649 -8.303 -10.326 1.00 96.00 85 GLN A N 1
ATOM 681 C CA . GLN A 1 85 ? 7.317 -8.667 -10.813 1.00 96.00 85 GLN A CA 1
ATOM 682 C C . GLN A 1 85 ? 6.638 -9.624 -9.826 1.00 96.00 85 GLN A C 1
ATOM 684 O O . GLN A 1 85 ? 5.544 -9.358 -9.331 1.00 96.00 85 GLN A O 1
ATOM 689 N N . THR A 1 86 ? 7.335 -10.685 -9.438 1.00 96.56 86 THR A N 1
ATOM 690 C CA . THR A 1 86 ? 6.836 -11.665 -8.470 1.00 96.56 86 THR A CA 1
ATOM 691 C C . THR A 1 86 ? 6.582 -11.028 -7.099 1.00 96.56 86 THR A C 1
ATOM 693 O O . THR A 1 86 ? 5.578 -11.328 -6.457 1.00 96.56 86 THR A O 1
ATOM 696 N N . SER A 1 87 ? 7.420 -10.077 -6.677 1.00 96.69 87 SER A N 1
ATOM 697 C CA . SER A 1 87 ? 7.250 -9.361 -5.406 1.00 96.69 87 SER A CA 1
ATOM 698 C C . SER A 1 87 ? 6.040 -8.425 -5.381 1.00 96.69 87 SER A C 1
ATOM 700 O O . SER A 1 87 ? 5.303 -8.416 -4.394 1.00 96.69 87 SER A O 1
ATOM 702 N N . ILE A 1 88 ? 5.792 -7.652 -6.448 1.00 97.38 88 ILE A N 1
ATOM 703 C CA . ILE A 1 88 ? 4.594 -6.798 -6.508 1.00 97.38 88 ILE A CA 1
ATOM 704 C C . ILE A 1 88 ? 3.319 -7.645 -6.613 1.00 97.38 88 ILE A C 1
ATOM 706 O O . ILE A 1 88 ? 2.312 -7.305 -5.997 1.00 97.38 88 ILE A O 1
ATOM 710 N N . PHE A 1 89 ? 3.376 -8.793 -7.297 1.00 97.94 89 PHE A N 1
ATOM 711 C CA . PHE A 1 89 ? 2.274 -9.755 -7.323 1.00 97.94 89 PHE A CA 1
ATOM 712 C C . PHE A 1 89 ? 2.001 -10.363 -5.941 1.00 97.94 89 PHE A C 1
ATOM 714 O O . PHE A 1 89 ? 0.849 -10.420 -5.517 1.00 97.94 89 PHE A O 1
ATOM 721 N N . ALA A 1 90 ? 3.039 -10.744 -5.191 1.00 98.12 90 ALA A N 1
ATOM 722 C CA . ALA A 1 90 ? 2.886 -11.205 -3.813 1.00 98.12 90 ALA A CA 1
ATOM 723 C C . ALA A 1 90 ? 2.230 -10.133 -2.926 1.00 98.12 90 ALA A C 1
ATOM 725 O O . ALA A 1 90 ? 1.311 -10.439 -2.166 1.00 98.12 90 ALA A O 1
ATOM 726 N N . LEU A 1 91 ? 2.631 -8.864 -3.067 1.00 98.25 91 LEU A N 1
ATOM 727 C CA . LEU A 1 91 ? 1.991 -7.756 -2.357 1.00 98.25 91 LEU A CA 1
ATOM 728 C C . LEU A 1 91 ? 0.517 -7.585 -2.756 1.00 98.25 91 LEU A C 1
ATOM 730 O O . LEU A 1 91 ? -0.327 -7.368 -1.886 1.00 98.25 91 LEU A O 1
ATOM 734 N N . LEU A 1 92 ? 0.180 -7.739 -4.038 1.00 98.44 92 LEU A N 1
ATOM 735 C CA . LEU A 1 92 ? -1.207 -7.709 -4.506 1.00 98.44 92 LEU A CA 1
ATOM 736 C C . LEU A 1 92 ? -2.050 -8.815 -3.848 1.00 98.44 92 LEU A C 1
ATOM 738 O O . LEU A 1 92 ? -3.175 -8.554 -3.418 1.00 98.44 92 LEU A O 1
ATOM 742 N N . LEU A 1 93 ? -1.497 -10.023 -3.701 1.00 98.50 93 LEU A N 1
ATOM 743 C CA . LEU A 1 93 ? -2.150 -11.125 -2.986 1.00 98.50 93 LEU A CA 1
ATOM 744 C C . LEU A 1 93 ? -2.291 -10.847 -1.485 1.00 98.50 93 LEU A C 1
ATOM 746 O O . LEU A 1 93 ? -3.333 -11.160 -0.915 1.00 98.50 93 LEU A O 1
ATOM 750 N N . ILE A 1 94 ? -1.296 -10.220 -0.848 1.00 98.62 94 ILE A N 1
ATOM 751 C CA . ILE A 1 94 ? -1.375 -9.783 0.557 1.00 98.62 94 ILE A CA 1
ATOM 752 C C . ILE A 1 94 ? -2.535 -8.795 0.749 1.00 98.62 94 ILE A C 1
ATOM 754 O O . ILE A 1 94 ? -3.347 -8.947 1.663 1.00 98.62 94 ILE A O 1
ATOM 758 N N . TYR A 1 95 ? -2.666 -7.810 -0.141 1.00 98.69 95 TYR A N 1
ATOM 759 C CA . TYR A 1 95 ? -3.816 -6.907 -0.142 1.00 98.69 95 TYR A CA 1
ATOM 760 C C . TYR A 1 95 ? -5.134 -7.666 -0.340 1.00 98.69 95 TYR A C 1
ATOM 762 O O . TYR A 1 95 ? -6.075 -7.476 0.430 1.00 98.69 95 TYR A O 1
ATOM 770 N N . GLY A 1 96 ? -5.204 -8.548 -1.339 1.00 98.69 96 GLY A N 1
ATOM 771 C CA . GLY A 1 96 ? -6.397 -9.348 -1.623 1.00 98.69 96 GLY A CA 1
ATOM 772 C C . GLY A 1 96 ? -6.835 -10.198 -0.429 1.00 98.69 96 GLY A C 1
ATOM 773 O O . GLY A 1 96 ? -8.007 -10.184 -0.059 1.00 98.69 96 GLY A O 1
ATOM 774 N N . ALA A 1 97 ? -5.893 -10.868 0.233 1.00 98.62 97 ALA A N 1
ATOM 775 C CA . ALA A 1 97 ? -6.149 -11.668 1.424 1.00 98.62 97 ALA A CA 1
ATOM 776 C C . ALA A 1 97 ? -6.609 -10.814 2.619 1.00 98.62 97 ALA A C 1
ATOM 778 O O . ALA A 1 97 ? -7.508 -11.239 3.347 1.00 98.62 97 ALA A O 1
ATOM 779 N N . TRP A 1 98 ? -6.083 -9.594 2.789 1.00 98.62 98 TRP A N 1
ATOM 780 C CA . TRP A 1 98 ? -6.580 -8.647 3.797 1.00 98.62 98 TRP A CA 1
ATOM 781 C C . TRP A 1 98 ? -8.072 -8.328 3.591 1.00 98.62 98 TRP A C 1
ATOM 783 O O . TRP A 1 98 ? -8.862 -8.390 4.538 1.00 98.62 98 TRP A O 1
ATOM 793 N N . PHE A 1 99 ? -8.484 -8.036 2.350 1.00 98.62 99 PHE A N 1
ATOM 794 C CA . PHE A 1 99 ? -9.885 -7.750 2.010 1.00 98.62 99 PHE A CA 1
ATOM 795 C C . PHE A 1 99 ? -10.784 -8.987 2.079 1.00 98.62 99 PHE A C 1
ATOM 797 O O . PHE A 1 99 ? -11.912 -8.898 2.571 1.00 98.62 99 PHE A O 1
ATOM 804 N N . ALA A 1 100 ? -10.292 -10.145 1.638 1.00 98.56 100 ALA A N 1
ATOM 805 C CA . ALA A 1 100 ? -11.008 -11.413 1.738 1.00 98.56 100 ALA A CA 1
ATOM 806 C C . ALA A 1 100 ? -11.297 -11.768 3.206 1.00 98.56 100 ALA A C 1
ATOM 808 O O . ALA A 1 100 ? -12.443 -12.029 3.564 1.00 98.56 100 ALA A O 1
ATOM 809 N N . LEU A 1 101 ? -10.294 -11.657 4.086 1.00 98.25 101 LEU A N 1
ATOM 810 C CA . LEU A 1 101 ? -10.479 -11.831 5.527 1.00 98.25 101 LEU A CA 1
ATOM 811 C C . LEU A 1 101 ? -11.534 -10.861 6.059 1.00 98.25 101 LEU A C 1
ATOM 813 O O . LEU A 1 101 ? -12.477 -11.271 6.731 1.00 98.25 101 LEU A O 1
ATOM 817 N N . ARG A 1 102 ? -11.401 -9.573 5.736 1.00 97.25 102 ARG A N 1
ATOM 818 C CA . ARG A 1 102 ? -12.291 -8.532 6.250 1.00 97.25 102 ARG A CA 1
ATOM 819 C C . ARG A 1 102 ? -13.750 -8.725 5.822 1.00 97.25 102 ARG A C 1
ATOM 821 O O . ARG A 1 102 ? -14.646 -8.491 6.627 1.00 97.25 102 ARG A O 1
ATOM 828 N N . SER A 1 103 ? -13.986 -9.140 4.580 1.00 97.56 103 SER A N 1
ATOM 829 C CA . SER A 1 103 ? -15.333 -9.379 4.039 1.00 97.56 103 SER A CA 1
ATOM 830 C C . SER A 1 103 ? -16.002 -10.640 4.593 1.00 97.56 103 SER A C 1
ATOM 832 O O . SER A 1 103 ? -17.225 -10.710 4.608 1.00 97.56 103 SER A O 1
ATOM 834 N N . SER A 1 104 ? -15.226 -11.594 5.115 1.00 97.56 104 SER A N 1
ATOM 835 C CA . SER A 1 104 ? -15.751 -12.830 5.713 1.00 97.56 104 SER A CA 1
ATOM 836 C C . SER A 1 104 ? -16.297 -12.677 7.143 1.00 97.56 104 SER A C 1
ATOM 838 O O . SER A 1 104 ? -16.819 -13.639 7.703 1.00 97.56 104 SER A O 1
ATOM 840 N N . ILE A 1 105 ? -16.160 -11.496 7.762 1.00 97.88 105 ILE A N 1
ATOM 841 C CA . ILE A 1 105 ? -16.495 -11.272 9.175 1.00 97.88 105 ILE A CA 1
ATOM 842 C C . ILE A 1 105 ? -17.613 -10.233 9.318 1.00 97.88 105 ILE A C 1
ATOM 844 O O . ILE A 1 105 ? -17.433 -9.049 9.021 1.00 97.88 105 ILE A O 1
ATOM 848 N N . GLU A 1 106 ? -18.752 -10.671 9.854 1.00 94.81 106 GLU A N 1
ATOM 849 C CA . GLU A 1 106 ? -19.935 -9.825 10.058 1.00 94.81 106 GLU A CA 1
ATOM 850 C C . GLU A 1 106 ? -19.758 -8.835 11.218 1.00 94.81 106 GLU A C 1
ATOM 852 O O . GLU A 1 106 ? -19.979 -7.633 11.058 1.00 94.81 106 GLU A O 1
ATOM 857 N N . SER A 1 107 ? -19.305 -9.328 12.379 1.00 96.81 107 SER A N 1
ATOM 858 C CA . SER A 1 107 ? -19.083 -8.508 13.577 1.00 96.81 107 SER A CA 1
ATOM 859 C C . SER A 1 107 ? -18.017 -7.441 13.325 1.00 96.81 107 SER A C 1
ATOM 861 O O . SER A 1 107 ? -16.866 -7.758 13.017 1.00 96.81 107 SER A O 1
ATOM 863 N N . GLU A 1 108 ? -18.390 -6.174 13.505 1.00 94.69 108 GLU A N 1
ATOM 864 C CA . GLU A 1 108 ? -17.532 -5.019 13.232 1.00 94.69 108 GLU A CA 1
ATOM 865 C C . GLU A 1 108 ? -16.232 -5.040 14.049 1.00 94.69 108 GLU A C 1
ATOM 867 O O . GLU A 1 108 ? -15.146 -4.885 13.491 1.00 94.69 108 GLU A O 1
ATOM 872 N N . GLU A 1 109 ? -16.317 -5.318 15.349 1.00 96.06 109 GLU A N 1
ATOM 873 C CA . GLU A 1 109 ? -15.145 -5.359 16.229 1.00 96.06 109 GLU A CA 1
ATOM 874 C C . GLU A 1 109 ? -14.227 -6.549 15.938 1.00 96.06 109 GLU A C 1
ATOM 876 O O . GLU A 1 109 ? -12.996 -6.415 15.927 1.00 96.06 109 GLU A O 1
ATOM 881 N N . LYS A 1 110 ? -14.810 -7.726 15.668 1.00 97.56 110 LYS A N 1
ATOM 882 C CA . LYS A 1 110 ? -14.037 -8.921 15.307 1.00 97.56 110 LYS A CA 1
ATOM 883 C C . LYS A 1 110 ? -13.323 -8.704 13.977 1.00 97.56 110 LYS A C 1
ATOM 885 O O . LYS A 1 110 ? -12.139 -9.014 13.862 1.00 97.56 110 LYS A O 1
ATOM 890 N N . ARG A 1 111 ? -14.019 -8.117 13.000 1.00 98.38 111 ARG A N 1
ATOM 891 C CA . ARG A 1 111 ? -13.482 -7.752 11.688 1.00 98.38 111 ARG A CA 1
ATOM 892 C C . ARG A 1 111 ? -12.300 -6.799 11.825 1.00 98.38 111 ARG A C 1
ATOM 894 O O . ARG A 1 111 ? -11.223 -7.101 11.320 1.00 98.38 111 ARG A O 1
ATOM 901 N N . ALA A 1 112 ? -12.476 -5.697 12.550 1.00 98.25 112 ALA A N 1
ATOM 902 C CA . ALA A 1 112 ? -11.423 -4.714 12.791 1.00 98.25 112 ALA A CA 1
ATOM 903 C C . ALA A 1 112 ? -10.208 -5.332 13.504 1.00 98.25 112 ALA A C 1
ATOM 905 O O . ALA A 1 112 ? -9.064 -5.121 13.101 1.00 98.25 112 ALA A O 1
ATOM 906 N N . THR A 1 113 ? -10.447 -6.173 14.516 1.00 98.62 113 THR A N 1
ATOM 907 C CA . THR A 1 113 ? -9.378 -6.855 15.261 1.00 98.62 113 THR A CA 1
ATOM 908 C C . THR A 1 113 ? -8.584 -7.810 14.372 1.00 98.62 113 THR A C 1
ATOM 910 O O . THR A 1 113 ? -7.356 -7.731 14.349 1.00 98.62 113 THR A O 1
ATOM 913 N N . LEU A 1 114 ? -9.252 -8.675 13.606 1.00 98.56 114 LEU A N 1
ATOM 914 C CA . LEU A 1 114 ? -8.579 -9.639 12.731 1.00 98.56 114 LEU A CA 1
ATOM 915 C C . LEU A 1 114 ? -7.850 -8.952 11.568 1.00 98.56 114 LEU A C 1
ATOM 917 O O . LEU A 1 114 ? -6.708 -9.307 11.280 1.00 98.56 114 LEU A O 1
ATOM 921 N N . SER A 1 115 ? -8.451 -7.929 10.951 1.00 98.56 115 SER A N 1
ATOM 922 C CA . SER A 1 115 ? -7.796 -7.118 9.915 1.00 98.56 115 SER A CA 1
ATOM 923 C C . SER A 1 115 ? -6.539 -6.413 10.436 1.00 98.56 115 SER A C 1
ATOM 925 O O . SER A 1 115 ? -5.517 -6.391 9.747 1.00 98.56 115 SER A O 1
ATOM 927 N N . ALA A 1 116 ? -6.587 -5.860 11.652 1.00 98.69 116 ALA A N 1
ATOM 928 C CA . ALA A 1 116 ? -5.435 -5.213 12.271 1.00 98.69 116 ALA A CA 1
ATOM 929 C C . ALA A 1 116 ? -4.301 -6.215 12.533 1.00 98.69 116 ALA A C 1
ATOM 931 O O . ALA A 1 116 ? -3.170 -5.974 12.111 1.00 98.69 116 ALA A O 1
ATOM 932 N N . VAL A 1 117 ? -4.605 -7.362 13.152 1.00 98.62 117 VAL A N 1
ATOM 933 C CA . VAL A 1 117 ? -3.618 -8.425 13.412 1.00 98.62 117 VAL A CA 1
ATOM 934 C C . VAL A 1 117 ? -2.991 -8.924 12.111 1.00 98.62 117 VAL A C 1
ATOM 936 O O . VAL A 1 117 ? -1.766 -8.998 12.019 1.00 98.62 117 VAL A O 1
ATOM 939 N N . TYR A 1 118 ? -3.806 -9.189 11.086 1.00 98.75 118 TYR A N 1
ATOM 940 C CA . TYR A 1 118 ? -3.306 -9.584 9.772 1.00 98.75 118 TYR A CA 1
ATOM 941 C C . TYR A 1 118 ? -2.347 -8.530 9.208 1.00 98.75 118 TYR A C 1
ATOM 943 O O . TYR A 1 118 ? -1.251 -8.884 8.786 1.00 98.75 118 TYR A O 1
ATOM 951 N N . SER A 1 119 ? -2.728 -7.244 9.206 1.00 98.50 119 SER A N 1
ATOM 952 C CA . SER A 1 119 ? -1.899 -6.183 8.609 1.00 98.50 119 SER A CA 1
ATOM 953 C C . SER A 1 119 ? -0.521 -6.087 9.264 1.00 98.50 119 SER A C 1
ATOM 955 O O . SER A 1 119 ? 0.476 -5.961 8.563 1.00 98.50 119 SER A O 1
ATOM 957 N N . ILE A 1 120 ? -0.451 -6.257 10.589 1.00 98.50 120 ILE A N 1
ATOM 958 C CA . ILE A 1 120 ? 0.803 -6.248 11.349 1.00 98.50 120 ILE A CA 1
ATOM 959 C C . ILE A 1 120 ? 1.700 -7.408 10.921 1.00 98.50 120 ILE A C 1
ATOM 961 O O . ILE A 1 120 ? 2.857 -7.183 10.577 1.00 98.50 120 ILE A O 1
ATOM 965 N N . ILE A 1 121 ? 1.168 -8.633 10.913 1.00 98.31 121 ILE A N 1
ATOM 966 C CA . ILE A 1 121 ? 1.935 -9.831 10.543 1.00 98.31 121 ILE A CA 1
ATOM 967 C C . ILE A 1 121 ? 2.383 -9.740 9.081 1.00 98.31 121 ILE A C 1
ATOM 969 O O . ILE A 1 121 ? 3.556 -9.941 8.773 1.00 98.31 121 ILE A O 1
ATOM 973 N N . ALA A 1 122 ? 1.464 -9.388 8.183 1.00 97.94 122 ALA A N 1
ATOM 974 C CA . ALA A 1 122 ? 1.743 -9.285 6.761 1.00 97.94 122 ALA A CA 1
ATOM 975 C C . ALA A 1 122 ? 2.773 -8.190 6.457 1.00 97.94 122 ALA A C 1
ATOM 977 O O . ALA A 1 122 ? 3.650 -8.407 5.619 1.00 97.94 122 ALA A O 1
ATOM 978 N N . PHE A 1 123 ? 2.736 -7.047 7.152 1.00 97.56 123 PHE A N 1
ATOM 979 C CA . PHE A 1 123 ? 3.663 -5.948 6.886 1.00 97.56 123 PHE A CA 1
ATOM 980 C C . PHE A 1 123 ? 5.124 -6.328 7.130 1.00 97.56 123 PHE A C 1
ATOM 982 O O . PHE A 1 123 ? 5.976 -5.816 6.420 1.00 97.56 123 PHE A O 1
ATOM 989 N N . PHE A 1 124 ? 5.441 -7.275 8.019 1.00 94.81 124 PHE A N 1
ATOM 990 C CA . PHE A 1 124 ? 6.819 -7.776 8.150 1.00 94.81 124 PHE A CA 1
ATOM 991 C C . PHE A 1 124 ? 7.366 -8.376 6.849 1.00 94.81 124 PHE A C 1
ATOM 993 O O . PHE A 1 124 ? 8.561 -8.282 6.575 1.00 94.81 124 PHE A O 1
ATOM 1000 N N . THR A 1 125 ? 6.497 -8.955 6.020 1.00 94.81 125 THR A N 1
ATOM 1001 C CA . THR A 1 125 ? 6.892 -9.542 4.733 1.00 94.81 125 THR A CA 1
ATOM 1002 C C . THR A 1 125 ? 7.038 -8.497 3.624 1.00 94.81 125 THR A C 1
ATOM 1004 O O . THR A 1 125 ? 7.799 -8.704 2.681 1.00 94.81 125 THR A O 1
ATOM 1007 N N . VAL A 1 126 ? 6.365 -7.345 3.731 1.00 95.56 126 VAL A N 1
ATOM 1008 C CA . VAL A 1 126 ? 6.309 -6.341 2.655 1.00 95.56 126 VAL A CA 1
ATOM 1009 C C . VAL A 1 126 ? 7.684 -5.722 2.354 1.00 95.56 126 VAL A C 1
ATOM 1011 O O . VAL A 1 126 ? 8.077 -5.732 1.185 1.00 95.56 126 VAL A O 1
ATOM 1014 N N . PRO A 1 127 ? 8.476 -5.242 3.340 1.00 93.50 127 PRO A N 1
ATOM 1015 C CA . PRO A 1 127 ? 9.833 -4.771 3.085 1.00 93.50 127 PRO A CA 1
ATOM 1016 C C . PRO A 1 127 ? 10.733 -5.848 2.485 1.00 93.50 127 PRO A C 1
ATOM 1018 O O . PRO A 1 127 ? 11.569 -5.540 1.636 1.00 93.50 127 PRO A O 1
ATOM 1021 N N . PHE A 1 128 ? 10.543 -7.108 2.887 1.00 92.12 128 PHE A N 1
ATOM 1022 C CA . PHE A 1 128 ? 11.305 -8.218 2.335 1.00 92.12 128 PHE A CA 1
ATOM 1023 C C . PHE A 1 128 ? 11.025 -8.396 0.840 1.00 92.12 128 PHE A C 1
ATOM 1025 O O . PHE A 1 128 ? 11.962 -8.343 0.046 1.00 92.12 128 PHE A O 1
ATOM 1032 N N . PHE A 1 129 ? 9.758 -8.517 0.437 1.00 93.00 129 PHE A N 1
ATOM 1033 C CA . PHE A 1 129 ? 9.400 -8.653 -0.977 1.00 93.00 129 PHE A CA 1
ATOM 1034 C C . PHE A 1 129 ? 9.800 -7.420 -1.798 1.00 93.00 129 PHE A C 1
ATOM 1036 O O . PHE A 1 129 ? 10.364 -7.553 -2.875 1.00 93.00 129 PHE A O 1
ATOM 1043 N N . ILE A 1 130 ? 9.569 -6.199 -1.317 1.00 92.19 130 ILE A N 1
ATOM 1044 C CA . ILE A 1 130 ? 9.756 -5.010 -2.167 1.00 92.19 130 ILE A CA 1
ATOM 1045 C C . ILE A 1 130 ? 11.206 -4.506 -2.190 1.00 92.19 130 ILE A C 1
ATOM 1047 O O . ILE A 1 130 ? 11.703 -4.079 -3.242 1.00 92.19 130 ILE A O 1
ATOM 1051 N N . PHE A 1 131 ? 11.913 -4.564 -1.060 1.00 90.38 131 PHE A N 1
ATOM 1052 C CA . PHE A 1 131 ? 13.249 -3.977 -0.928 1.00 90.38 131 PHE A CA 1
ATOM 1053 C C . PHE A 1 131 ? 14.378 -4.999 -0.850 1.00 90.38 131 PHE A C 1
ATOM 1055 O O . PHE A 1 131 ? 15.480 -4.645 -1.239 1.00 90.38 131 PHE A O 1
ATOM 1062 N N . ILE A 1 132 ? 14.148 -6.234 -0.395 1.00 89.75 132 ILE A N 1
ATOM 1063 C CA . ILE A 1 132 ? 15.233 -7.213 -0.190 1.00 89.75 132 ILE A CA 1
ATOM 1064 C C . ILE A 1 132 ? 15.280 -8.230 -1.332 1.00 89.75 132 ILE A C 1
ATOM 1066 O O . ILE A 1 132 ? 16.259 -8.257 -2.079 1.00 89.75 132 ILE A O 1
ATOM 1070 N N . MET A 1 133 ? 14.214 -9.019 -1.509 1.00 89.69 133 MET A N 1
ATOM 1071 C CA . MET A 1 133 ? 14.123 -10.107 -2.493 1.00 89.69 133 MET A CA 1
ATOM 1072 C C . MET A 1 133 ? 14.647 -9.710 -3.884 1.00 89.69 133 MET A C 1
ATOM 1074 O O . MET A 1 133 ? 15.473 -10.442 -4.430 1.00 89.69 133 MET A O 1
ATOM 1078 N N . PRO A 1 134 ? 14.293 -8.541 -4.453 1.00 89.56 134 PRO A N 1
ATOM 1079 C CA . PRO A 1 134 ? 14.688 -8.237 -5.818 1.00 89.56 134 PRO A CA 1
ATOM 1080 C C . PRO A 1 134 ? 16.147 -7.818 -6.003 1.00 89.56 134 PRO A C 1
ATOM 1082 O O . PRO A 1 134 ? 16.546 -7.584 -7.138 1.00 89.56 134 PRO A O 1
ATOM 1085 N N . ARG A 1 135 ? 16.916 -7.664 -4.916 1.00 86.94 135 ARG A N 1
ATOM 1086 C CA . ARG A 1 135 ? 18.360 -7.371 -4.970 1.00 86.94 135 ARG A CA 1
ATOM 1087 C C . ARG A 1 135 ? 19.234 -8.575 -4.640 1.00 86.94 135 ARG A C 1
ATOM 1089 O O . ARG A 1 135 ? 20.410 -8.560 -4.964 1.00 86.94 135 ARG A O 1
ATOM 1096 N N . ILE A 1 136 ? 18.676 -9.604 -4.003 1.00 88.44 136 ILE A N 1
ATOM 1097 C CA . ILE A 1 136 ? 19.410 -10.840 -3.679 1.00 88.44 136 ILE A CA 1
ATOM 1098 C C . ILE A 1 136 ? 19.198 -11.945 -4.719 1.00 88.44 136 ILE A C 1
ATOM 1100 O O . ILE A 1 136 ? 19.894 -12.953 -4.693 1.00 88.44 136 ILE A O 1
ATOM 1104 N N . MET A 1 137 ? 18.235 -11.766 -5.626 1.00 88.50 137 MET A N 1
ATOM 1105 C CA . MET A 1 137 ? 17.959 -12.686 -6.725 1.00 88.50 137 MET A CA 1
ATOM 1106 C C . MET A 1 137 ? 18.471 -12.120 -8.048 1.00 88.50 137 MET A C 1
ATOM 1108 O O . MET A 1 137 ? 18.433 -10.906 -8.272 1.00 88.50 137 MET A O 1
ATOM 1112 N N . THR A 1 138 ? 18.912 -13.015 -8.931 1.00 88.69 138 THR A N 1
ATOM 1113 C CA . THR A 1 138 ? 19.236 -12.672 -10.318 1.00 88.69 138 THR A CA 1
ATOM 1114 C C . THR A 1 138 ? 17.975 -12.240 -11.055 1.00 88.69 138 THR A C 1
ATOM 1116 O O . THR A 1 138 ? 16.904 -12.818 -10.831 1.00 88.69 138 THR A O 1
ATOM 1119 N N . GLY A 1 139 ? 18.069 -11.239 -11.920 1.00 87.12 139 GLY A N 1
ATOM 1120 C CA . GLY A 1 139 ? 16.881 -10.670 -12.548 1.00 87.12 139 GLY A CA 1
ATOM 1121 C C . GLY A 1 139 ? 17.180 -9.746 -13.716 1.00 87.12 139 GLY A C 1
ATOM 1122 O O . GLY A 1 139 ? 18.304 -9.318 -13.941 1.00 87.12 139 GLY A O 1
ATOM 1123 N N . LEU A 1 140 ? 16.128 -9.429 -14.466 1.00 82.94 140 LEU A N 1
ATOM 1124 C CA . LEU A 1 140 ? 16.202 -8.558 -15.639 1.00 82.94 140 LEU A CA 1
ATOM 1125 C C . LEU A 1 140 ? 16.240 -7.075 -15.254 1.00 82.94 140 LEU A C 1
ATOM 1127 O O . LEU A 1 140 ? 16.520 -6.209 -16.086 1.00 82.94 140 LEU A O 1
ATOM 1131 N N . HIS A 1 141 ? 15.883 -6.759 -14.011 1.00 81.00 141 HIS A N 1
ATOM 1132 C CA . HIS A 1 141 ? 15.812 -5.388 -13.547 1.00 81.00 141 HIS A CA 1
ATOM 1133 C C . HIS A 1 141 ? 17.182 -4.811 -13.151 1.00 81.00 141 HIS A C 1
ATOM 1135 O O . HIS A 1 141 ? 17.951 -5.472 -12.456 1.00 81.00 141 HIS A O 1
ATOM 1141 N N . PRO A 1 142 ? 17.433 -3.514 -13.429 1.00 76.38 142 PRO A N 1
ATOM 1142 C CA . PRO A 1 142 ? 18.635 -2.835 -12.946 1.00 76.38 142 PRO A CA 1
ATOM 1143 C C . PRO A 1 142 ? 18.725 -2.861 -11.417 1.00 76.38 142 PRO A C 1
ATOM 1145 O O . PRO A 1 142 ? 17.767 -2.449 -10.752 1.00 76.38 142 PRO A O 1
ATOM 1148 N N . GLY A 1 143 ? 19.842 -3.317 -10.853 1.00 76.38 143 GLY A N 1
ATOM 1149 C CA . GLY A 1 143 ? 20.047 -3.527 -9.412 1.00 76.38 143 GLY A CA 1
ATOM 1150 C C . GLY A 1 143 ? 19.644 -4.908 -8.881 1.00 76.38 143 GLY A C 1
ATOM 1151 O O . GLY A 1 143 ? 19.377 -5.031 -7.685 1.00 76.38 143 GLY A O 1
ATOM 1152 N N . SER A 1 144 ? 19.520 -5.910 -9.754 1.00 81.38 144 SER A N 1
ATOM 1153 C CA . SER A 1 144 ? 19.457 -7.333 -9.383 1.00 81.38 144 SER A CA 1
ATOM 1154 C C . SER A 1 144 ? 20.835 -7.875 -8.969 1.00 81.38 144 SER A C 1
ATOM 1156 O O . SER A 1 144 ? 21.846 -7.206 -9.164 1.00 81.38 144 SER A O 1
ATOM 1158 N N . ALA A 1 145 ? 20.886 -9.068 -8.366 1.00 80.38 145 ALA A N 1
ATOM 1159 C CA . ALA A 1 145 ? 22.114 -9.611 -7.762 1.00 80.38 145 ALA A CA 1
ATOM 1160 C C . ALA A 1 145 ? 23.281 -9.799 -8.752 1.00 80.38 145 ALA A C 1
ATOM 1162 O O . ALA A 1 145 ? 24.444 -9.764 -8.358 1.00 80.38 145 ALA A O 1
ATOM 1163 N N . ASP A 1 146 ? 22.964 -10.013 -10.026 1.00 78.94 146 ASP A N 1
ATOM 1164 C CA . ASP A 1 146 ? 23.888 -10.211 -11.141 1.00 78.94 146 ASP A CA 1
ATOM 1165 C C . ASP A 1 146 ? 24.189 -8.927 -11.933 1.00 78.94 146 ASP A C 1
ATOM 1167 O O . ASP A 1 146 ? 24.985 -8.953 -12.874 1.00 78.94 146 ASP A O 1
ATOM 1171 N N . ASP A 1 147 ? 23.602 -7.789 -11.552 1.00 74.44 147 ASP A N 1
ATOM 1172 C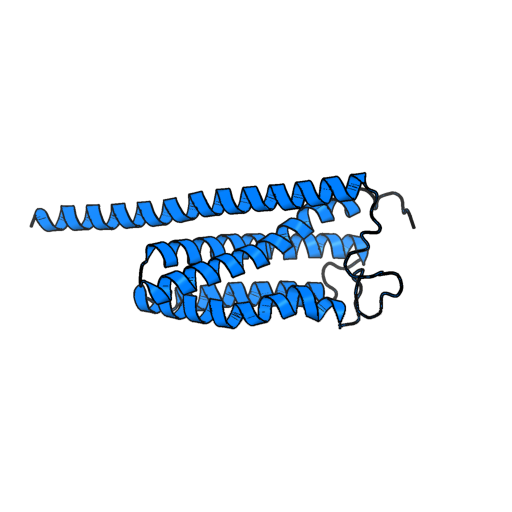 CA . ASP A 1 147 ? 23.849 -6.513 -12.216 1.00 74.44 147 ASP A CA 1
ATOM 1173 C C . ASP A 1 147 ? 25.173 -5.894 -11.747 1.00 74.44 147 ASP A C 1
ATOM 1175 O O . ASP A 1 147 ? 25.247 -5.168 -10.757 1.00 74.44 147 ASP A O 1
ATOM 1179 N N . THR A 1 148 ? 26.237 -6.149 -12.508 1.00 66.56 148 THR A N 1
ATOM 1180 C CA . THR A 1 148 ? 27.576 -5.585 -12.272 1.00 66.56 148 THR A CA 1
ATOM 1181 C C . THR A 1 148 ? 27.685 -4.089 -12.596 1.00 66.56 148 THR A C 1
ATOM 1183 O O . THR A 1 148 ? 28.694 -3.465 -12.266 1.00 66.56 148 THR A O 1
ATOM 1186 N N . ASN A 1 149 ? 26.661 -3.488 -13.220 1.00 59.69 149 ASN A N 1
ATOM 1187 C CA . ASN A 1 149 ? 26.592 -2.056 -13.524 1.00 59.69 149 ASN A CA 1
ATOM 1188 C C . ASN A 1 149 ? 25.785 -1.257 -12.493 1.00 59.69 149 ASN A C 1
ATOM 1190 O O . ASN A 1 149 ? 25.885 -0.017 -12.479 1.00 59.69 149 ASN A O 1
ATOM 1194 N N . ALA A 1 150 ? 25.016 -1.937 -11.641 1.00 52.59 150 ALA A N 1
ATOM 1195 C CA . ALA A 1 150 ? 24.381 -1.346 -10.480 1.00 52.59 150 ALA A CA 1
ATOM 1196 C C . ALA A 1 150 ? 25.456 -1.027 -9.439 1.00 52.59 150 ALA A C 1
ATOM 1198 O O . ALA A 1 150 ? 25.998 -1.905 -8.772 1.00 52.59 150 ALA A O 1
ATOM 1199 N N . GLY A 1 151 ? 25.790 0.258 -9.315 1.00 46.72 151 GLY A N 1
ATOM 1200 C CA . GLY A 1 151 ? 26.558 0.744 -8.173 1.00 46.72 151 GLY A CA 1
ATOM 1201 C C . GLY A 1 151 ? 25.804 0.506 -6.852 1.00 46.72 151 GLY A C 1
ATOM 1202 O O . GLY A 1 151 ? 24.728 -0.100 -6.839 1.00 46.72 151 GLY A O 1
ATOM 1203 N N . PRO A 1 152 ? 26.323 1.010 -5.717 1.00 41.28 152 PRO A N 1
ATOM 1204 C CA . PRO A 1 152 ? 25.590 1.003 -4.453 1.00 41.28 152 PRO A CA 1
ATOM 1205 C C . PRO A 1 152 ? 24.161 1.513 -4.669 1.00 41.28 152 PRO A C 1
ATOM 1207 O O . PRO A 1 152 ? 23.948 2.360 -5.528 1.00 41.28 152 PRO A O 1
ATOM 1210 N N . VAL A 1 153 ? 23.201 1.042 -3.870 1.00 46.00 153 VAL A N 1
ATOM 1211 C CA . VAL A 1 153 ? 21.732 1.259 -3.960 1.00 46.00 153 VAL A CA 1
ATOM 1212 C C . VAL A 1 153 ? 21.278 2.728 -4.182 1.00 46.00 153 VAL A C 1
ATOM 1214 O O . VAL A 1 153 ? 20.111 2.982 -4.470 1.00 46.00 153 VAL A O 1
ATOM 1217 N N . VAL A 1 154 ? 22.196 3.691 -4.076 1.00 41.91 154 VAL A N 1
ATOM 1218 C CA . VAL A 1 154 ? 22.021 5.146 -4.191 1.00 41.91 154 VAL A CA 1
ATOM 1219 C C . VAL A 1 154 ? 22.641 5.746 -5.468 1.00 41.91 154 VAL A C 1
ATOM 1221 O O . VAL A 1 154 ? 22.538 6.952 -5.681 1.00 41.91 154 VAL A O 1
ATOM 1224 N N . ASP A 1 155 ? 23.289 4.954 -6.325 1.00 43.72 155 ASP A N 1
ATOM 1225 C CA . ASP A 1 155 ? 23.908 5.453 -7.555 1.00 43.72 155 ASP A CA 1
ATOM 1226 C C . ASP A 1 155 ? 22.846 5.575 -8.653 1.00 43.72 155 ASP A C 1
ATOM 1228 O O . ASP A 1 155 ? 22.717 4.749 -9.561 1.00 43.72 155 ASP A O 1
ATOM 1232 N N . PHE A 1 156 ? 22.007 6.604 -8.524 1.00 52.09 156 PHE A N 1
ATOM 1233 C CA . PHE A 1 156 ? 21.085 7.012 -9.571 1.00 52.09 156 PHE A CA 1
ATOM 1234 C C . PHE A 1 156 ? 21.915 7.498 -10.763 1.00 52.09 156 PHE A C 1
ATOM 1236 O O . PHE A 1 156 ? 22.138 8.696 -10.924 1.00 52.09 156 PHE A O 1
ATOM 1243 N N . LYS A 1 157 ? 22.342 6.580 -11.636 1.00 57.75 157 LYS A N 1
ATOM 1244 C CA . LYS A 1 157 ? 22.952 6.876 -12.945 1.00 57.75 157 LYS A CA 1
ATOM 1245 C C . LYS A 1 157 ? 21.916 7.464 -13.915 1.00 57.75 157 LYS A C 1
ATOM 1247 O O . LYS A 1 157 ? 21.717 6.989 -15.027 1.00 57.75 157 LYS A O 1
ATOM 1252 N N . MET A 1 158 ? 21.205 8.485 -13.460 1.00 65.62 158 MET A N 1
ATOM 1253 C CA . MET A 1 158 ? 20.190 9.236 -14.172 1.00 65.62 158 MET A CA 1
ATOM 1254 C C . MET A 1 158 ? 20.637 10.695 -14.176 1.00 65.62 158 MET A C 1
ATOM 1256 O O . MET A 1 158 ? 21.165 11.184 -13.180 1.00 65.62 158 MET A O 1
ATOM 1260 N N . ASN A 1 159 ? 20.446 11.388 -15.297 1.00 78.50 159 ASN A N 1
ATOM 1261 C CA . ASN A 1 159 ? 20.780 12.807 -15.413 1.00 78.50 159 ASN A CA 1
ATOM 1262 C C . ASN A 1 159 ? 20.089 13.619 -14.295 1.00 78.50 159 ASN A C 1
ATOM 1264 O O . ASN A 1 159 ? 18.945 13.320 -13.943 1.00 78.50 159 ASN A O 1
ATOM 1268 N N . SER A 1 160 ? 20.744 14.660 -13.771 1.00 82.06 160 SER A N 1
ATOM 1269 C CA . SER A 1 160 ? 20.232 15.499 -12.675 1.00 82.06 160 SER A CA 1
ATOM 1270 C C . SER A 1 160 ? 18.810 16.022 -12.913 1.00 82.06 160 SER A C 1
ATOM 1272 O O . SER A 1 160 ? 17.996 16.043 -11.991 1.00 82.06 160 SER A O 1
ATOM 1274 N N . ASN A 1 161 ? 18.461 16.364 -14.159 1.00 84.00 161 ASN A N 1
ATOM 1275 C CA . ASN A 1 161 ? 17.108 16.802 -14.512 1.00 84.00 161 ASN A CA 1
ATOM 1276 C C . ASN A 1 161 ? 16.075 15.679 -14.332 1.00 84.00 161 ASN A C 1
ATOM 1278 O O . ASN A 1 161 ? 14.980 15.907 -13.823 1.00 84.00 161 ASN A O 1
ATOM 1282 N N . MET A 1 162 ? 16.423 14.449 -14.713 1.00 80.88 162 MET A N 1
ATOM 1283 C CA . MET A 1 162 ? 15.547 13.289 -14.546 1.00 80.88 162 MET A CA 1
ATOM 1284 C C . MET A 1 162 ? 15.411 12.898 -13.072 1.00 80.88 162 MET A C 1
ATOM 1286 O O . MET A 1 162 ? 14.317 12.539 -12.645 1.00 80.88 162 MET A O 1
ATOM 1290 N N . GLN A 1 163 ? 16.489 12.985 -12.283 1.00 83.31 163 GLN A N 1
ATOM 1291 C CA . GLN A 1 163 ? 16.423 12.756 -10.834 1.00 83.31 163 GLN A CA 1
ATOM 1292 C C . GLN A 1 163 ? 15.483 13.759 -10.156 1.00 83.31 163 GLN A C 1
ATOM 1294 O O . GLN A 1 163 ? 14.636 13.363 -9.357 1.00 83.31 163 GLN A O 1
ATOM 1299 N N . LEU A 1 164 ? 15.576 15.044 -10.515 1.00 88.38 164 LEU A N 1
ATOM 1300 C CA . LEU A 1 164 ? 14.681 16.076 -9.996 1.00 88.38 164 LEU A CA 1
ATOM 1301 C C . LEU A 1 164 ? 13.213 15.750 -10.305 1.00 88.38 164 LEU A C 1
ATOM 1303 O O . LEU A 1 164 ? 12.384 15.737 -9.397 1.00 88.38 164 LEU A O 1
ATOM 1307 N N . ILE A 1 165 ? 12.896 15.429 -11.564 1.00 89.12 165 ILE A N 1
ATOM 1308 C CA . ILE A 1 165 ? 11.534 15.053 -11.981 1.00 89.12 165 ILE A CA 1
ATOM 1309 C C . ILE A 1 165 ? 11.050 13.811 -11.223 1.00 89.12 165 ILE A C 1
ATOM 1311 O O . ILE A 1 165 ? 9.905 13.767 -10.772 1.00 89.12 165 ILE A O 1
ATOM 1315 N N . PHE A 1 166 ? 11.921 12.819 -11.036 1.00 87.75 166 PHE A N 1
ATOM 1316 C CA . PHE A 1 166 ? 11.608 11.611 -10.281 1.00 87.75 166 PHE A CA 1
ATOM 1317 C C . PHE A 1 166 ? 11.204 11.919 -8.837 1.00 87.75 166 PHE A C 1
ATOM 1319 O O . PHE A 1 166 ? 10.143 11.474 -8.396 1.00 87.75 166 PHE A O 1
ATOM 1326 N N . PHE A 1 167 ? 11.997 12.712 -8.112 1.00 90.88 167 PHE A N 1
ATOM 1327 C CA . PHE A 1 167 ? 11.680 13.068 -6.728 1.00 90.88 167 PHE A CA 1
ATOM 1328 C C . PHE A 1 167 ? 10.450 13.972 -6.622 1.00 90.88 167 PHE A C 1
ATOM 1330 O O . PHE A 1 167 ? 9.633 13.769 -5.725 1.00 90.88 167 PHE A O 1
ATOM 1337 N N . LEU A 1 168 ? 10.262 14.912 -7.554 1.00 94.75 168 LEU A N 1
ATOM 1338 C CA . LEU A 1 168 ? 9.042 15.721 -7.618 1.00 94.75 168 LEU A CA 1
ATOM 1339 C C . LEU A 1 168 ? 7.802 14.848 -7.819 1.00 94.75 168 LEU A C 1
ATOM 1341 O O . LEU A 1 168 ? 6.798 1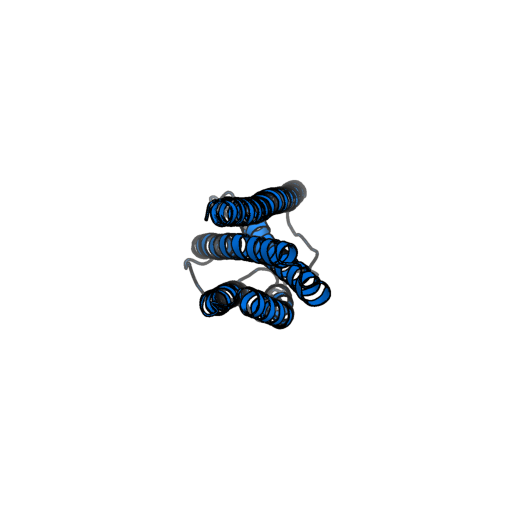5.054 -7.138 1.00 94.75 168 LEU A O 1
ATOM 1345 N N . SER A 1 169 ? 7.878 13.840 -8.691 1.00 94.38 169 SER A N 1
ATOM 1346 C CA . SER A 1 169 ? 6.785 12.886 -8.871 1.00 94.38 169 SER A CA 1
ATOM 1347 C C . SER A 1 169 ? 6.545 12.047 -7.613 1.00 94.38 169 SER A C 1
ATOM 1349 O O . SER A 1 169 ? 5.408 11.914 -7.166 1.00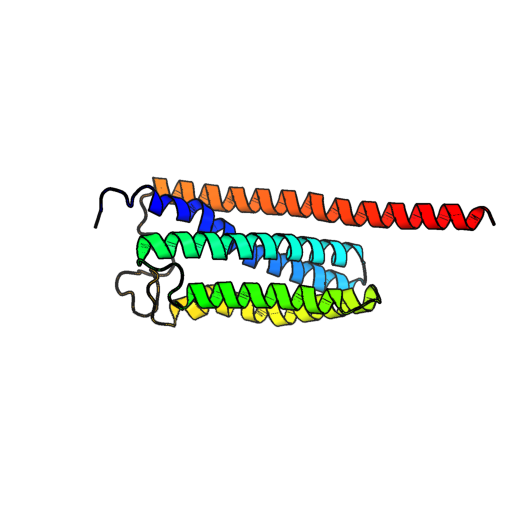 94.38 169 SER A O 1
ATOM 1351 N N . LEU A 1 170 ? 7.607 11.547 -6.970 1.00 94.25 170 LEU A N 1
ATOM 1352 C CA . LEU A 1 170 ? 7.509 10.774 -5.727 1.00 94.25 170 LEU A CA 1
ATOM 1353 C C . LEU A 1 170 ? 6.805 11.568 -4.613 1.00 94.25 170 LEU A C 1
ATOM 1355 O O . LEU A 1 170 ? 5.905 11.053 -3.942 1.00 94.25 170 LEU A O 1
ATOM 1359 N N . ILE A 1 171 ? 7.179 12.839 -4.451 1.00 97.38 171 ILE A N 1
ATOM 1360 C CA . ILE A 1 171 ? 6.558 13.767 -3.501 1.00 97.38 171 ILE A CA 1
ATOM 1361 C C . ILE A 1 171 ? 5.109 14.050 -3.907 1.00 97.38 171 ILE A C 1
ATOM 1363 O O . ILE A 1 171 ? 4.215 13.942 -3.069 1.00 97.38 171 ILE A O 1
ATOM 1367 N N . GLY A 1 172 ? 4.856 14.354 -5.181 1.00 98.19 172 GLY A N 1
ATOM 1368 C CA . GLY A 1 172 ? 3.521 14.656 -5.699 1.00 98.19 172 GLY A CA 1
ATOM 1369 C C . GLY A 1 172 ? 2.528 13.516 -5.476 1.00 98.19 172 GLY A C 1
ATOM 1370 O O . GLY A 1 172 ? 1.447 13.738 -4.933 1.00 98.19 172 GLY A O 1
ATOM 1371 N N . PHE A 1 173 ? 2.914 12.280 -5.797 1.00 98.19 173 PHE A N 1
ATOM 1372 C CA . PHE A 1 173 ? 2.100 11.087 -5.544 1.00 98.19 173 PHE A CA 1
ATOM 1373 C C . PHE A 1 173 ? 1.888 10.836 -4.051 1.00 98.19 173 PHE A C 1
ATOM 1375 O O . PHE A 1 173 ? 0.804 10.423 -3.647 1.00 98.19 173 PHE A O 1
ATOM 1382 N N . THR A 1 174 ? 2.892 11.118 -3.218 1.00 98.31 174 THR A N 1
ATOM 1383 C CA . THR A 1 174 ? 2.769 10.994 -1.760 1.00 98.31 174 THR A CA 1
ATOM 1384 C C . THR A 1 174 ? 1.764 12.004 -1.205 1.00 98.31 174 THR A C 1
ATOM 1386 O O . THR A 1 174 ? 0.880 11.625 -0.436 1.00 98.31 174 THR A O 1
ATOM 1389 N N . ILE A 1 175 ? 1.831 13.267 -1.636 1.00 98.50 175 ILE A N 1
ATOM 1390 C CA . ILE A 1 175 ? 0.857 14.306 -1.269 1.00 98.50 175 ILE A CA 1
ATOM 1391 C C . ILE A 1 175 ? -0.545 13.912 -1.738 1.00 98.50 175 ILE A C 1
ATOM 1393 O O . ILE A 1 175 ? -1.490 13.961 -0.948 1.00 98.50 175 ILE A O 1
ATOM 1397 N N . LEU A 1 176 ? -0.675 13.475 -2.995 1.00 98.44 176 LEU A N 1
ATOM 1398 C CA . LEU A 1 176 ? -1.939 13.012 -3.563 1.00 98.44 176 LEU A CA 1
ATOM 1399 C C . LEU A 1 176 ? -2.528 11.864 -2.737 1.00 98.44 176 LEU A C 1
ATOM 1401 O O . LEU A 1 176 ? -3.694 11.922 -2.354 1.00 98.44 176 LEU A O 1
ATOM 1405 N N . TYR A 1 177 ? -1.719 10.858 -2.403 1.00 98.62 177 TYR A N 1
ATOM 1406 C CA . TYR A 1 177 ? -2.134 9.734 -1.571 1.00 98.62 177 TYR A CA 1
ATOM 1407 C C . TYR A 1 177 ? -2.660 10.196 -0.205 1.00 98.62 177 TYR A C 1
ATOM 1409 O O . TYR A 1 177 ? -3.759 9.804 0.187 1.00 98.62 177 TYR A O 1
ATOM 1417 N N . PHE A 1 178 ? -1.927 11.055 0.512 1.00 98.50 178 PHE A N 1
ATOM 1418 C CA . PHE A 1 178 ? -2.373 11.546 1.820 1.00 98.50 178 PHE A CA 1
ATOM 1419 C C . PHE A 1 178 ? -3.644 12.391 1.725 1.00 98.50 178 PHE A C 1
ATOM 1421 O O . PHE A 1 178 ? -4.508 12.290 2.598 1.00 98.50 178 PHE A O 1
ATOM 1428 N N . TRP A 1 179 ? -3.789 13.189 0.667 1.00 98.50 179 TRP A N 1
ATOM 1429 C CA . TRP A 1 179 ? -5.006 13.949 0.401 1.00 98.50 179 TRP A CA 1
ATOM 1430 C C . TRP A 1 179 ? -6.207 13.021 0.167 1.00 98.50 179 TRP A C 1
ATOM 1432 O O . TRP A 1 179 ? -7.220 13.151 0.860 1.00 98.50 179 TRP A O 1
ATOM 1442 N N . MET A 1 180 ? -6.067 12.027 -0.719 1.00 98.56 180 MET A N 1
ATOM 1443 C CA . MET A 1 180 ? -7.096 11.014 -0.988 1.00 98.56 180 MET A CA 1
ATOM 1444 C C . MET A 1 180 ? -7.458 10.226 0.275 1.00 98.56 180 MET A C 1
ATOM 1446 O O . MET A 1 180 ? -8.636 10.047 0.579 1.00 98.56 180 MET A O 1
ATOM 1450 N N . TRP A 1 181 ? -6.459 9.788 1.044 1.00 98.62 181 TRP A N 1
ATOM 1451 C CA . TRP A 1 181 ? -6.652 9.034 2.282 1.00 98.62 181 TRP A CA 1
ATOM 1452 C C . TRP A 1 181 ? -7.378 9.856 3.354 1.00 98.62 181 T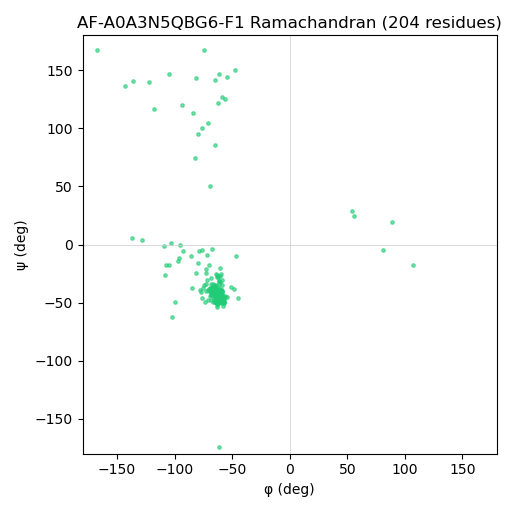RP A C 1
ATOM 1454 O O . TRP A 1 181 ? -8.286 9.357 4.022 1.00 98.62 181 TRP A O 1
ATOM 1464 N N . ASN A 1 182 ? -7.029 11.135 3.503 1.00 98.06 182 ASN A N 1
ATOM 1465 C CA . ASN A 1 182 ? -7.683 12.037 4.448 1.00 98.06 182 ASN A CA 1
ATOM 1466 C C . ASN A 1 182 ? -9.155 12.281 4.080 1.00 98.06 182 ASN A C 1
ATOM 1468 O O . ASN A 1 182 ? -10.016 12.258 4.958 1.00 98.06 182 ASN A O 1
ATOM 1472 N N . ILE A 1 183 ? -9.462 12.477 2.795 1.00 97.88 183 ILE A N 1
ATOM 1473 C CA . ILE A 1 183 ? -10.848 12.632 2.330 1.00 97.88 183 ILE A CA 1
ATOM 1474 C C . ILE A 1 183 ? -11.628 11.327 2.505 1.00 97.88 183 ILE A C 1
ATOM 1476 O O . ILE A 1 183 ? -12.712 11.340 3.089 1.00 97.88 183 ILE A O 1
ATOM 1480 N N . GLY A 1 184 ? -11.074 10.201 2.050 1.00 97.38 184 GLY A N 1
ATOM 1481 C CA . GLY A 1 184 ? -11.729 8.894 2.125 1.00 97.38 184 GLY A CA 1
ATOM 1482 C C . GLY A 1 184 ? -12.038 8.478 3.562 1.00 97.38 184 GLY A C 1
ATOM 1483 O O . GLY A 1 184 ? -13.161 8.080 3.866 1.00 97.38 184 GLY A O 1
ATOM 1484 N N . SER A 1 185 ? -11.084 8.666 4.477 1.00 97.19 185 SER A N 1
ATOM 1485 C CA . SER A 1 185 ? -11.269 8.297 5.883 1.00 97.19 185 SER A CA 1
ATOM 1486 C C . SER A 1 185 ? -12.323 9.162 6.570 1.00 97.19 185 SER A C 1
ATOM 1488 O O . SER A 1 185 ? -13.187 8.631 7.265 1.00 97.19 185 SER A O 1
ATOM 1490 N N . LYS A 1 186 ? -12.319 10.480 6.330 1.00 96.62 186 LYS A N 1
ATOM 1491 C CA . LYS A 1 186 ? -13.365 11.383 6.833 1.00 96.62 186 LYS A CA 1
ATOM 1492 C C . LYS A 1 186 ? -14.740 11.038 6.272 1.00 96.62 186 LYS A C 1
ATOM 1494 O O . LYS A 1 186 ? -15.708 11.055 7.022 1.00 96.62 186 LYS A O 1
ATOM 1499 N N . SER A 1 187 ? -14.828 10.699 4.986 1.00 96.56 187 SER A N 1
ATOM 1500 C CA . SER A 1 187 ? -16.088 10.313 4.346 1.00 96.56 187 SER A CA 1
ATOM 1501 C C . SER A 1 187 ? -1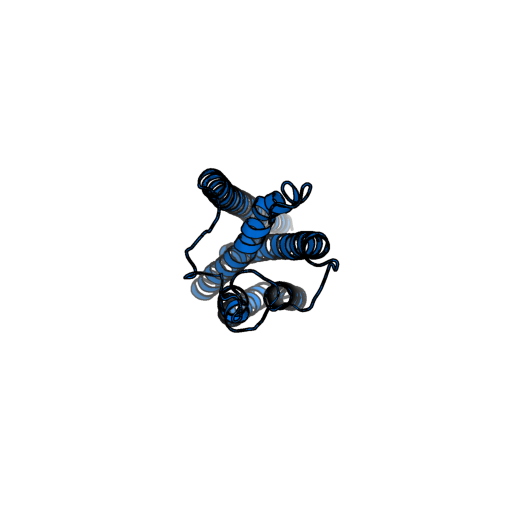6.727 9.102 5.032 1.00 96.56 187 SER A C 1
ATOM 1503 O O . SER A 1 187 ? -17.907 9.161 5.379 1.00 96.56 187 SER A O 1
ATOM 1505 N N . ILE A 1 188 ? -15.948 8.048 5.304 1.00 94.88 188 ILE A N 1
ATOM 1506 C CA . ILE A 1 188 ? -16.437 6.852 6.009 1.00 94.88 188 ILE A CA 1
ATOM 1507 C C . ILE A 1 188 ? -16.879 7.206 7.432 1.00 94.88 188 ILE A C 1
ATOM 1509 O O . ILE A 1 188 ? -18.010 6.912 7.807 1.00 94.88 188 ILE A O 1
ATOM 1513 N N . ILE A 1 189 ? -16.032 7.909 8.189 1.00 95.38 189 ILE A N 1
ATOM 1514 C CA . ILE A 1 189 ? -16.322 8.284 9.581 1.00 95.38 189 ILE A CA 1
ATOM 1515 C C . ILE A 1 189 ? -17.603 9.126 9.676 1.00 95.38 189 ILE A C 1
ATOM 1517 O O . ILE A 1 189 ? -18.462 8.869 10.522 1.00 95.38 189 ILE A O 1
ATOM 1521 N N . TYR A 1 190 ? -17.765 10.120 8.799 1.00 94.25 190 TYR A N 1
ATOM 1522 C CA . TYR A 1 190 ? -18.960 10.959 8.798 1.00 94.25 190 TYR A CA 1
ATOM 1523 C C . TYR A 1 190 ? -20.206 10.178 8.402 1.00 94.25 190 TYR A C 1
ATOM 1525 O O . TYR A 1 190 ? -21.232 10.314 9.071 1.00 94.25 190 TYR A O 1
ATOM 1533 N N . ARG A 1 191 ? -20.120 9.311 7.390 1.00 92.44 191 ARG A N 1
ATOM 1534 C CA . ARG A 1 191 ? -21.229 8.431 7.008 1.00 92.44 191 ARG A CA 1
ATOM 1535 C C . ARG A 1 191 ? -21.686 7.562 8.182 1.00 92.44 191 ARG A C 1
ATOM 1537 O O . ARG A 1 191 ? -22.881 7.503 8.463 1.00 92.44 191 ARG A O 1
ATOM 1544 N N . ASP A 1 192 ? -20.753 6.954 8.905 1.00 90.50 192 ASP A N 1
ATOM 1545 C CA . ASP A 1 192 ? -21.073 6.080 10.036 1.00 90.50 192 ASP A CA 1
ATOM 1546 C C . ASP A 1 192 ? -21.677 6.873 11.211 1.00 90.50 192 ASP A C 1
ATOM 1548 O O . ASP A 1 192 ? -22.625 6.416 11.857 1.00 90.50 192 ASP A O 1
ATOM 1552 N N . SER A 1 193 ? -21.195 8.098 11.452 1.00 88.81 193 SER A N 1
ATOM 1553 C CA . SER A 1 193 ? -21.748 9.004 12.472 1.00 88.81 193 SER A CA 1
ATOM 1554 C C . SER A 1 193 ? -23.181 9.458 12.165 1.00 88.81 193 SER A C 1
ATOM 1556 O O . SER A 1 193 ? -24.026 9.518 13.066 1.00 88.81 193 SER A O 1
ATOM 1558 N N . LEU A 1 194 ? -23.479 9.716 10.888 1.00 90.50 194 LEU A N 1
ATOM 1559 C CA . LEU A 1 194 ? -24.811 10.092 10.430 1.00 90.50 194 LEU A CA 1
ATOM 1560 C C . LEU A 1 194 ? -25.764 8.908 10.568 1.00 90.50 194 LEU A C 1
ATOM 1562 O O . LEU A 1 194 ? -26.818 9.060 11.176 1.00 90.50 194 LEU A O 1
ATOM 1566 N N . ASN A 1 195 ? -25.372 7.719 10.104 1.00 87.69 195 ASN A N 1
ATOM 1567 C CA . ASN A 1 195 ? -26.192 6.509 10.211 1.00 87.69 195 ASN A CA 1
ATOM 1568 C C . ASN A 1 195 ? -26.579 6.198 11.663 1.00 87.69 195 ASN A C 1
ATOM 1570 O O . ASN A 1 195 ? -27.746 5.936 11.948 1.00 87.69 195 ASN A O 1
ATOM 1574 N N . LYS A 1 196 ? -25.631 6.302 12.603 1.00 85.44 196 LYS A N 1
ATOM 1575 C CA . LYS A 1 196 ? -25.912 6.128 14.038 1.00 85.44 196 LYS A CA 1
ATOM 1576 C C . LYS A 1 196 ? -26.911 7.166 14.559 1.00 85.44 196 LYS A C 1
ATOM 1578 O O . LYS A 1 196 ? -27.811 6.815 15.316 1.00 85.44 196 LYS A O 1
ATOM 1583 N N . SER A 1 197 ? -26.780 8.425 14.139 1.00 81.00 197 SER A N 1
ATOM 1584 C CA . SER A 1 197 ? -27.698 9.506 14.525 1.00 81.00 197 SER A CA 1
ATOM 1585 C C . SER A 1 197 ? -29.108 9.308 13.961 1.00 81.00 197 SER A C 1
ATOM 1587 O O . SER A 1 197 ? -30.080 9.474 14.695 1.00 81.00 197 SER A O 1
ATOM 1589 N N . TYR A 1 198 ? -29.228 8.894 12.695 1.00 80.69 198 TYR A N 1
ATOM 1590 C CA . TYR A 1 198 ? -30.512 8.599 12.050 1.00 80.69 198 TYR A CA 1
ATOM 1591 C C . TYR A 1 198 ? -31.245 7.439 12.730 1.00 80.69 198 TYR A C 1
ATOM 1593 O O . TYR A 1 198 ? -32.416 7.579 13.075 1.00 80.69 198 TYR A O 1
ATOM 1601 N N . LEU A 1 199 ? -30.554 6.323 12.987 1.00 77.94 199 LEU A N 1
ATOM 1602 C CA . LEU A 1 199 ? -31.139 5.168 13.680 1.00 77.94 199 LEU A CA 1
ATOM 1603 C C . LEU A 1 199 ? -31.557 5.515 15.113 1.00 77.94 199 LEU A C 1
ATOM 1605 O O . LEU A 1 199 ? -32.613 5.090 15.575 1.00 77.94 199 LEU A O 1
ATOM 1609 N N . LYS A 1 200 ? -30.765 6.342 15.807 1.00 72.75 200 LYS A N 1
ATOM 1610 C CA . LYS A 1 200 ? -31.133 6.831 17.134 1.00 72.75 200 LYS A CA 1
ATOM 1611 C C . LYS A 1 200 ? -32.385 7.705 17.066 1.00 72.75 200 LYS A C 1
ATOM 1613 O O . LYS A 1 200 ? -33.281 7.486 17.859 1.00 72.75 200 LYS A O 1
ATOM 1618 N N . GLY A 1 201 ? -32.486 8.635 16.116 1.00 70.62 201 GLY A N 1
ATOM 1619 C CA . GLY A 1 201 ? -33.668 9.492 15.949 1.00 70.62 20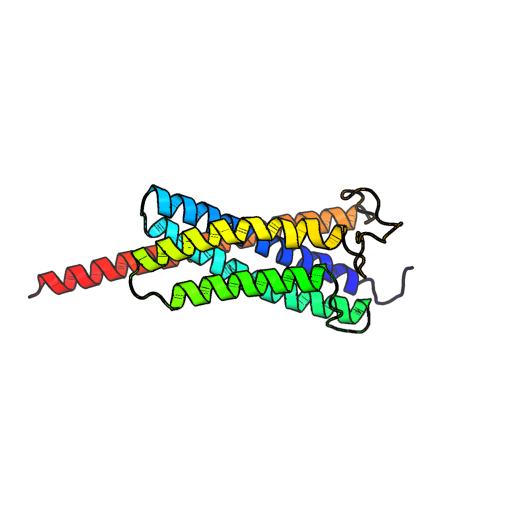1 GLY A CA 1
ATOM 1620 C C . GLY A 1 201 ? -34.956 8.744 15.580 1.00 70.62 201 GLY A C 1
ATOM 1621 O O . GLY A 1 201 ? -36.039 9.228 15.897 1.00 70.62 201 GLY A O 1
ATOM 1622 N N . TYR A 1 202 ? -34.847 7.569 14.952 1.00 64.12 202 TYR A N 1
ATOM 1623 C CA . TYR A 1 202 ? -35.982 6.684 14.677 1.00 64.12 202 TYR A CA 1
ATOM 1624 C C . TYR A 1 202 ? -36.521 6.034 15.964 1.00 64.12 202 TYR A C 1
ATOM 1626 O O . TYR A 1 202 ? -37.706 6.147 16.249 1.00 64.12 202 TYR A O 1
ATOM 1634 N N . ASN A 1 203 ? -35.641 5.485 16.809 1.00 59.41 203 ASN A N 1
ATOM 1635 C CA . ASN A 1 203 ? -36.018 4.810 18.062 1.00 59.41 203 ASN A CA 1
ATOM 1636 C C . ASN A 1 203 ? -36.608 5.727 19.160 1.00 59.41 203 ASN A C 1
ATOM 1638 O O . ASN A 1 203 ? -36.960 5.232 20.222 1.00 59.41 203 ASN A O 1
ATOM 1642 N N . TRP A 1 204 ? -36.668 7.049 18.961 1.00 55.03 204 TRP A N 1
ATOM 1643 C CA . TRP A 1 204 ? -37.332 7.988 19.887 1.00 55.03 204 TRP A CA 1
ATOM 1644 C C . TRP A 1 204 ? -38.800 8.262 19.526 1.00 55.03 204 TRP A C 1
ATOM 1646 O O . TRP A 1 204 ? -39.462 9.016 20.238 1.00 55.03 204 TRP A O 1
ATOM 1656 N N . LYS A 1 205 ? -39.287 7.735 18.396 1.00 51.41 205 LYS A N 1
ATOM 1657 C CA . LYS A 1 205 ? -40.654 7.960 17.903 1.00 51.41 205 LYS A CA 1
ATOM 1658 C C . LYS A 1 205 ? -41.608 6.779 18.123 1.00 51.41 205 LYS A C 1
ATOM 1660 O O . LYS A 1 205 ? -42.773 6.919 17.759 1.00 51.41 205 LYS A O 1
ATOM 1665 N N . ASP A 1 206 ? -41.128 5.703 18.741 1.00 44.53 206 ASP A N 1
ATOM 1666 C CA . ASP A 1 206 ? -41.906 4.541 19.194 1.00 44.53 206 ASP A CA 1
ATOM 1667 C C . ASP A 1 206 ? -41.944 4.504 20.732 1.00 44.53 206 ASP A C 1
ATOM 1669 O O . ASP A 1 206 ? -42.953 4.017 21.289 1.00 44.53 206 ASP A O 1
#

Radius of gyration: 20.42 Å; Cα contacts (8 Å, |Δi|>4): 214; chains: 1; bounding box: 70×31×52 Å

Secondary structure (DSSP, 8-state):
---TTHHHHGGGHHHHHHHHHHHHHHHHHHHHHHHHHHHH--HHHHHHHHHHHHHHHHHHHHHHHHHHHHHHHHHSSS----HHHHHHHHHHHHHHHHHHHHHT--SHHHHHHHHHHHHHHHHHHHHIIIIIHHHHS--SSTTSTT-TT--STT---S-HHHHHHHHHHHHHHHHHHHHHHHHHHHHHHHHHHHHHHHHHHHTT--

Foldseek 3Di:
DDDPPCPVLVCLCLVLVLLVVLLLVLLVQLLVLLVVCVVPVDVLSLLLSVLSLVSNLVSLVVNLQSCLVSCCVPPVGSDDPALQNVLSVVSNVLSVVLVVQLVVDDDSSVSSNVSNVSSNVVSVCNCCSNPNRQQDADGPDQNHVPRPVRDPPPPPPDPPVVVVSSVVSSVVSVVVSVVSSVVSSVVVVVVVVVVVVVVVVVVVVD

Mean predicted aligned error: 6.39 Å

pLDDT: mean 88.42, std 15.71, range [36.03, 98.81]